Protein AF-0000000080426232 (afdb_homodimer)

Foldseek 3Di:
DPVPVPDPWDKDKDWDAAPNQIWIWIWTDDPAEIEIAIASPPDLAKKKKKFFPDQCVPDPHLQPGDMDMDIPDHDCDDDVNVLVVVLLSRLVSVVCVVPSRDGHIYIYRYYDDDDDDPVSSVRVSVVVSVVDVVRDSD/DPVPVDDPWDKDKDWDAAPNQIWIWIWTDDPAEIEIAIASPPDLAKKKKKFFPDQCVPDPHLQPGDMDMDIPDHDCDDDVNVLVVVLLSRLVSVVCVVPSRDGHIYIYRYYDDDDDDPVSSVRVSVVVSVVDVVRDSD

Solvent-accessible surface area (backbone atoms only — not comparable to full-atom values): 15124 Å² total; per-residue (Å²): 128,79,76,76,74,62,78,70,69,39,71,43,76,50,78,46,73,57,97,82,40,61,34,41,38,40,35,33,29,36,76,59,29,37,38,36,36,41,20,52,72,44,26,46,65,28,28,33,40,32,37,67,72,54,58,30,72,73,33,93,46,33,80,64,49,54,65,49,76,43,71,68,36,62,73,79,67,58,72,68,33,52,48,49,49,50,51,48,53,51,51,48,27,51,51,23,55,77,34,48,81,55,76,58,31,34,37,36,25,39,25,70,77,87,68,87,50,66,69,56,45,50,51,53,49,50,54,52,52,52,50,50,68,73,51,64,56,121,127,78,75,74,76,62,81,68,69,39,72,43,74,47,75,46,74,57,97,86,38,62,33,42,36,41,34,34,29,37,76,59,28,37,38,35,36,40,19,51,72,44,25,46,65,27,30,34,40,31,35,65,72,54,57,31,72,74,32,94,46,33,80,64,49,54,66,49,75,44,70,69,36,61,73,80,66,59,71,68,32,52,49,49,49,51,50,50,51,51,51,49,25,51,51,24,55,77,34,47,80,56,75,58,29,35,39,36,23,39,25,70,77,87,67,86,50,65,68,57,44,51,51,52,49,52,54,50,53,51,53,51,69,73,50,64,57,123

InterPro domains:
  IPR018788 Proteasome assembly chaperone 3 [PF10178] (36-134)
  IPR018788 Proteasome assembly chaperone 3 [PTHR31051] (2-138)
  IPR053720 Proteasome Assembly Chaperone [G3DSA:3.30.230.90] (4-138)

pLDDT: mean 89.83, std 14.16, range [24.2, 98.81]

Structure (mmCIF, N/CA/C/O backbone):
data_AF-0000000080426232-model_v1
#
loop_
_entity.id
_entity.type
_entity.pdbx_description
1 polymer 'Uncharacterized protein'
#
loop_
_atom_site.group_PDB
_atom_site.id
_atom_site.type_symbol
_atom_site.label_atom_id
_atom_site.label_alt_id
_atom_site.label_comp_id
_atom_site.label_asym_id
_atom_site.label_entity_id
_atom_site.label_seq_id
_atom_site.pdbx_PDB_ins_code
_atom_site.Cartn_x
_atom_site.Cartn_y
_atom_site.Cartn_z
_atom_site.occupancy
_atom_site.B_iso_or_equiv
_atom_site.auth_seq_id
_atom_site.auth_comp_id
_atom_site.auth_asym_id
_atom_site.auth_atom_id
_atom_site.pdbx_PDB_model_num
ATOM 1 N N . MET A 1 1 ? -22.109 -9.398 -24.375 1 24.73 1 MET A N 1
ATOM 2 C CA . MET A 1 1 ? -21.75 -9.672 -22.984 1 24.73 1 MET A CA 1
ATOM 3 C C . MET A 1 1 ? -21.062 -8.469 -22.344 1 24.73 1 MET A C 1
ATOM 5 O O . MET A 1 1 ? -20.016 -8.023 -22.812 1 24.73 1 MET A O 1
ATOM 9 N N . SER A 1 2 ? -21.797 -7.398 -22.016 1 30.69 2 SER A N 1
ATOM 10 C CA . SER A 1 2 ? -21.469 -6.129 -21.391 1 30.69 2 SER A CA 1
ATOM 11 C C . SER A 1 2 ? -20.391 -6.309 -20.328 1 30.69 2 SER A C 1
ATOM 13 O O . SER A 1 2 ? -20.547 -7.109 -19.406 1 30.69 2 SER A O 1
ATOM 15 N N . SER A 1 3 ? -19.188 -6.539 -20.766 1 34.75 3 SER A N 1
ATOM 16 C CA . SER A 1 3 ? -18 -6.73 -19.938 1 34.75 3 SER A CA 1
ATOM 17 C C . SER A 1 3 ? -18.078 -5.883 -18.672 1 34.75 3 SER A C 1
ATOM 19 O O . SER A 1 3 ? -18.062 -4.652 -18.734 1 34.75 3 SER A O 1
ATOM 21 N N . ASN A 1 4 ? -19.312 -5.953 -17.969 1 36.94 4 ASN A N 1
ATOM 22 C CA . ASN A 1 4 ? -19.656 -5.469 -16.625 1 36.94 4 ASN A CA 1
ATOM 23 C C . ASN A 1 4 ? -18.406 -5.176 -15.805 1 36.94 4 ASN A C 1
ATOM 25 O O . ASN A 1 4 ? -17.797 -6.094 -15.25 1 36.94 4 ASN A O 1
ATOM 29 N N . GLU A 1 5 ? -17.547 -4.469 -16.312 1 43.28 5 GLU A N 1
ATOM 30 C CA . GLU A 1 5 ? -16.266 -3.85 -15.984 1 43.28 5 GLU A CA 1
ATOM 31 C C . GLU A 1 5 ? -16.234 -3.387 -14.531 1 43.28 5 GLU A C 1
ATOM 33 O O . GLU A 1 5 ? -16.797 -2.338 -14.195 1 43.28 5 GLU A O 1
ATOM 38 N N . GLU A 1 6 ? -16.672 -4.215 -13.555 1 50.5 6 GLU A N 1
ATOM 39 C CA . GLU A 1 6 ? -16.75 -4.156 -12.102 1 50.5 6 GLU A CA 1
ATOM 40 C C . GLU A 1 6 ? -15.883 -3.035 -11.547 1 50.5 6 GLU A C 1
ATOM 42 O O . GLU A 1 6 ? -15.188 -2.344 -12.297 1 50.5 6 GLU A O 1
ATOM 47 N N . PHE A 1 7 ? -15.484 -3.213 -10.148 1 53.53 7 PHE A N 1
ATOM 48 C CA . PHE A 1 7 ? -14.977 -2.361 -9.078 1 53.53 7 PHE A CA 1
ATOM 49 C C . PHE A 1 7 ? -13.68 -1.685 -9.508 1 53.53 7 PHE A C 1
ATOM 51 O O . PHE A 1 7 ? -12.586 -2.152 -9.164 1 53.53 7 PHE A O 1
ATOM 58 N N . PRO A 1 8 ? -13.758 -0.879 -10.648 1 63.97 8 PRO A N 1
ATOM 59 C CA . PRO A 1 8 ? -12.414 -0.358 -10.891 1 63.97 8 PRO A CA 1
ATOM 60 C C . PRO A 1 8 ? -11.828 0.365 -9.672 1 63.97 8 PRO A C 1
ATOM 62 O O . PRO A 1 8 ? -12.539 1.116 -9 1 63.97 8 PRO A O 1
ATOM 65 N N . LEU A 1 9 ? -10.789 -0.223 -9.195 1 80.44 9 LEU A N 1
ATOM 66 C CA . LEU A 1 9 ? -10.055 0.488 -8.148 1 80.44 9 LEU A CA 1
ATOM 67 C C . LEU A 1 9 ? -9.867 1.955 -8.516 1 80.44 9 LEU A C 1
ATOM 69 O O . LEU A 1 9 ? -9.57 2.277 -9.672 1 80.44 9 LEU A O 1
ATOM 73 N N . GLN A 1 10 ? -10.438 2.824 -7.703 1 87.19 10 GLN A N 1
ATOM 74 C CA . GLN A 1 10 ? -10.195 4.25 -7.891 1 87.19 10 GLN A CA 1
ATOM 75 C C . GLN A 1 10 ? -8.797 4.641 -7.43 1 87.19 10 GLN A C 1
ATOM 77 O O . GLN A 1 10 ? -8.461 4.48 -6.254 1 87.19 10 GLN A O 1
ATOM 82 N N . ASN A 1 11 ? -7.992 5.039 -8.367 1 90.38 11 ASN A N 1
ATOM 83 C CA . ASN A 1 11 ? -6.633 5.484 -8.086 1 90.38 11 ASN A CA 1
ATOM 84 C C . ASN A 1 11 ? -6.406 6.922 -8.555 1 90.38 11 ASN A C 1
ATOM 86 O O . ASN A 1 11 ? -6.754 7.273 -9.68 1 90.38 11 ASN A O 1
ATOM 90 N N . LYS A 1 12 ? -6.027 7.719 -7.637 1 91.81 12 LYS A N 1
ATOM 91 C CA . LYS A 1 12 ? -5.66 9.094 -7.98 1 91.81 12 LYS A CA 1
ATOM 92 C C . LYS A 1 12 ? -4.246 9.414 -7.508 1 91.81 12 LYS A C 1
ATOM 94 O O . LYS A 1 12 ? -3.783 8.883 -6.496 1 91.81 12 LYS A O 1
ATOM 99 N N . GLN A 1 13 ? -3.578 10.227 -8.328 1 91.31 13 GLN A N 1
ATOM 100 C CA . GLN A 1 13 ? -2.227 10.664 -7.988 1 91.31 13 GLN A CA 1
ATOM 101 C C . GLN A 1 13 ? -2.08 12.172 -8.156 1 91.31 13 GLN A C 1
ATOM 103 O O . GLN A 1 13 ? -2.662 12.766 -9.07 1 91.31 13 GLN A O 1
ATOM 108 N N . ALA A 1 14 ? -1.373 12.742 -7.246 1 92.06 14 ALA A N 1
ATOM 109 C CA . ALA A 1 14 ? -1.086 14.172 -7.324 1 92.06 14 ALA A CA 1
ATOM 110 C C . ALA A 1 14 ? 0.356 14.461 -6.922 1 92.06 14 ALA A C 1
ATOM 112 O O . ALA A 1 14 ? 0.921 13.773 -6.07 1 92.06 14 ALA A O 1
ATOM 113 N N . ALA A 1 15 ? 0.932 15.398 -7.637 1 92 15 ALA A N 1
ATOM 114 C CA . ALA A 1 15 ? 2.254 15.914 -7.289 1 92 15 ALA A CA 1
ATOM 115 C C . ALA A 1 15 ? 2.201 17.422 -7.012 1 92 15 ALA A C 1
ATOM 117 O O . ALA A 1 15 ? 1.522 18.156 -7.719 1 92 15 ALA A O 1
ATOM 118 N N . ILE A 1 16 ? 2.844 17.766 -5.895 1 92.75 16 ILE A N 1
ATOM 119 C CA . ILE A 1 16 ? 2.873 19.188 -5.547 1 92.75 16 ILE A CA 1
ATOM 120 C C . ILE A 1 16 ? 4.242 19.547 -4.984 1 92.75 16 ILE A C 1
ATOM 122 O O . ILE A 1 16 ? 4.941 18.703 -4.434 1 92.75 16 ILE A O 1
ATOM 126 N N . THR A 1 17 ? 4.621 20.766 -5.25 1 94.12 17 THR A N 1
ATOM 127 C CA . THR A 1 17 ? 5.844 21.281 -4.645 1 94.12 17 THR A CA 1
ATOM 128 C C . THR A 1 17 ? 5.523 22.125 -3.42 1 94.12 17 THR A C 1
ATOM 130 O O . THR A 1 17 ? 4.816 23.141 -3.525 1 94.12 17 THR A O 1
ATOM 133 N N . ILE A 1 18 ? 6.02 21.672 -2.256 1 93.81 18 ILE A N 1
ATOM 134 C CA . ILE A 1 18 ? 5.785 22.391 -1.009 1 93.81 18 ILE A CA 1
ATOM 135 C C . ILE A 1 18 ? 7.109 22.922 -0.461 1 93.81 18 ILE A C 1
ATOM 137 O O . ILE A 1 18 ? 7.965 22.141 -0.031 1 93.81 18 ILE A O 1
ATOM 141 N N . ASN A 1 19 ? 7.207 24.281 -0.395 1 89.56 19 ASN A N 1
ATOM 142 C CA . ASN A 1 19 ? 8.438 24.906 0.077 1 89.56 19 ASN A CA 1
ATOM 143 C C . ASN A 1 19 ? 9.664 24.359 -0.654 1 89.56 19 ASN A C 1
ATOM 145 O O . ASN A 1 19 ? 10.656 24 -0.023 1 89.56 19 ASN A O 1
ATOM 149 N N . GLY A 1 20 ? 9.516 24.078 -1.903 1 91.81 20 GLY A N 1
ATOM 150 C CA . GLY A 1 20 ? 10.617 23.656 -2.76 1 91.81 20 GLY A CA 1
ATOM 151 C C . GLY A 1 20 ? 10.844 22.156 -2.754 1 91.81 20 GLY A C 1
ATOM 152 O O . GLY A 1 20 ? 11.773 21.672 -3.398 1 91.81 20 GLY A O 1
ATOM 153 N N . VAL A 1 21 ? 10.055 21.484 -2.02 1 94.38 21 VAL A N 1
ATOM 154 C CA . VAL A 1 21 ? 10.234 20.031 -1.908 1 94.38 21 VAL A CA 1
ATOM 155 C C . VAL A 1 21 ? 9.141 19.312 -2.695 1 94.38 21 VAL A C 1
ATOM 157 O O . VAL A 1 21 ? 7.953 19.531 -2.455 1 94.38 21 VAL A O 1
ATOM 160 N N . HIS A 1 22 ? 9.562 18.516 -3.65 1 94.94 22 HIS A N 1
ATOM 161 C CA . HIS A 1 22 ? 8.625 17.703 -4.426 1 94.94 22 HIS A CA 1
ATOM 162 C C . HIS A 1 22 ? 7.922 16.672 -3.549 1 94.94 22 HIS A C 1
ATOM 164 O O . HIS A 1 22 ? 8.57 15.914 -2.832 1 94.94 22 HIS A O 1
ATOM 170 N N . THR A 1 23 ? 6.586 16.656 -3.541 1 96.12 23 THR A N 1
ATOM 171 C CA . THR A 1 23 ? 5.77 15.766 -2.73 1 96.12 23 THR A CA 1
ATOM 172 C C . THR A 1 23 ? 4.777 14.992 -3.602 1 96.12 23 THR A C 1
ATOM 174 O O . THR A 1 23 ? 4 15.594 -4.344 1 96.12 23 THR A O 1
ATOM 177 N N . GLU A 1 24 ? 4.844 13.703 -3.535 1 95.81 24 GLU A N 1
ATOM 178 C CA . GLU A 1 24 ? 3.912 12.852 -4.277 1 95.81 24 GLU A CA 1
ATOM 179 C C . GLU A 1 24 ? 2.84 12.273 -3.357 1 95.81 24 GLU A C 1
ATOM 181 O O . GLU A 1 24 ? 3.137 11.859 -2.236 1 95.81 24 GLU A O 1
ATOM 186 N N . ILE A 1 25 ? 1.638 12.297 -3.875 1 96.5 25 ILE A N 1
ATOM 187 C CA . ILE A 1 25 ? 0.509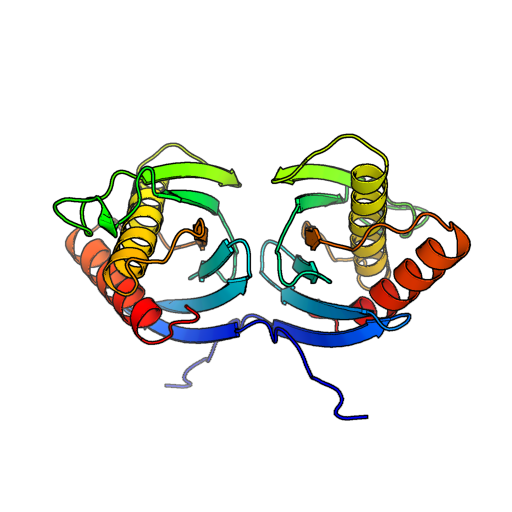 11.742 -3.139 1 96.5 25 ILE A CA 1
ATOM 188 C C . ILE A 1 25 ? -0.232 10.734 -4.016 1 96.5 25 ILE A C 1
ATOM 190 O O . ILE A 1 25 ? -0.599 11.039 -5.152 1 96.5 25 ILE A O 1
ATOM 194 N N . LEU A 1 26 ? -0.347 9.555 -3.549 1 95.38 26 LEU A N 1
ATOM 195 C CA . LEU A 1 26 ? -1.161 8.523 -4.195 1 95.38 26 LEU A CA 1
ATOM 196 C C . LEU A 1 26 ? -2.357 8.156 -3.326 1 95.38 26 LEU A C 1
ATOM 198 O O . LEU A 1 26 ? -2.217 7.961 -2.117 1 95.38 26 LEU A O 1
ATOM 202 N N . LEU A 1 27 ? -3.535 8.117 -3.893 1 96 27 LEU A N 1
ATOM 203 C CA . LEU A 1 27 ? -4.773 7.734 -3.217 1 96 27 LEU A CA 1
ATOM 204 C C . LEU A 1 27 ? -5.453 6.578 -3.938 1 96 27 LEU A C 1
ATOM 206 O O . LEU A 1 27 ? -5.652 6.629 -5.152 1 96 27 LEU A O 1
ATOM 210 N N . SER A 1 28 ? -5.727 5.574 -3.193 1 95.38 28 SER A N 1
ATOM 211 C CA . SER A 1 28 ? -6.426 4.426 -3.762 1 95.38 28 SER A CA 1
ATOM 212 C C . SER A 1 28 ? -7.578 3.982 -2.865 1 95.38 28 SER A C 1
ATOM 214 O O . SER A 1 28 ? -7.398 3.811 -1.657 1 95.38 28 SER A O 1
ATOM 216 N N . GLY A 1 29 ? -8.688 3.818 -3.445 1 95.5 29 GLY A N 1
ATOM 217 C CA . GLY A 1 29 ? -9.852 3.346 -2.713 1 95.5 29 GLY A CA 1
ATOM 218 C C . GLY A 1 29 ? -10.125 1.866 -2.914 1 95.5 29 GLY A C 1
ATOM 219 O O . GLY A 1 29 ? -10.328 1.413 -4.043 1 95.5 29 GLY A O 1
ATOM 220 N N . TYR A 1 30 ? -10.102 1.087 -1.812 1 96.12 30 TYR A N 1
ATOM 221 C CA . TYR A 1 30 ? -10.469 -0.324 -1.818 1 96.12 30 TYR A CA 1
ATOM 222 C C . TYR A 1 30 ? -11.734 -0.559 -1.009 1 96.12 30 TYR A C 1
ATOM 224 O O . TYR A 1 30 ? -12.195 0.328 -0.281 1 96.12 30 TYR A O 1
ATOM 232 N N . ALA A 1 31 ? -12.305 -1.675 -1.212 1 95.5 31 ALA A N 1
ATOM 233 C CA . ALA A 1 31 ? -13.531 -1.994 -0.491 1 95.5 31 ALA A CA 1
ATOM 234 C C . ALA A 1 31 ? -13.281 -2.078 1.012 1 95.5 31 ALA A C 1
ATOM 236 O O . ALA A 1 31 ? -14.18 -1.81 1.813 1 95.5 31 ALA A O 1
ATOM 237 N N . ASP A 1 32 ? -12.078 -2.406 1.422 1 96.12 32 ASP A N 1
ATOM 238 C CA . ASP A 1 32 ? -11.828 -2.639 2.842 1 96.12 32 ASP A CA 1
ATOM 239 C C . ASP A 1 32 ? -10.938 -1.544 3.43 1 96.12 32 ASP A C 1
ATOM 241 O O . ASP A 1 32 ? -10.812 -1.427 4.648 1 96.12 32 ASP A O 1
ATOM 245 N N . LYS A 1 33 ? -10.281 -0.724 2.562 1 97.19 33 LYS A N 1
ATOM 246 C CA . LYS A 1 33 ? -9.344 0.285 3.049 1 97.19 33 LYS A CA 1
ATOM 247 C C . LYS A 1 33 ? -9.273 1.475 2.094 1 97.19 33 LYS A C 1
ATOM 249 O O . LYS A 1 33 ? -9.5 1.325 0.891 1 97.19 33 LYS A O 1
ATOM 254 N N . ILE A 1 34 ? -8.984 2.559 2.652 1 97.44 34 ILE A N 1
ATOM 255 C CA . ILE A 1 34 ? -8.453 3.666 1.867 1 97.44 34 ILE A CA 1
ATOM 256 C C . ILE A 1 34 ? -6.934 3.701 1.995 1 97.44 34 ILE A C 1
ATOM 258 O O . ILE A 1 34 ? -6.398 3.777 3.104 1 97.44 34 ILE A O 1
ATOM 262 N N . PHE A 1 35 ? -6.277 3.623 0.877 1 98.06 35 PHE A N 1
ATOM 263 C CA . PHE A 1 35 ? -4.82 3.584 0.887 1 98.06 35 PHE A CA 1
ATOM 264 C C . PHE A 1 35 ? -4.238 4.898 0.37 1 98.06 35 PHE A C 1
ATOM 266 O O . PHE A 1 35 ? -4.574 5.34 -0.73 1 98.06 35 PHE A O 1
ATOM 273 N N . VAL A 1 36 ? -3.404 5.535 1.168 1 98.19 36 VAL A N 1
ATOM 274 C CA . VAL A 1 36 ? -2.777 6.805 0.815 1 98.19 36 VAL A CA 1
ATOM 275 C C . VAL A 1 36 ? -1.265 6.703 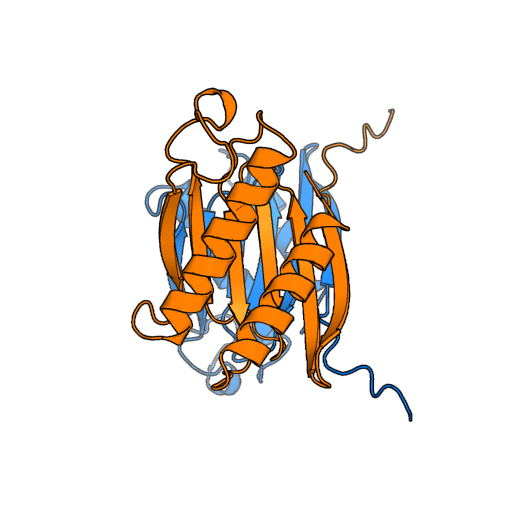0.999 1 98.19 36 VAL A C 1
ATOM 277 O O . VAL A 1 36 ? -0.79 6.16 2 1 98.19 36 VAL A O 1
ATOM 280 N N . VAL A 1 37 ? -0.533 7.129 0.074 1 98 37 VAL A N 1
ATOM 281 C CA . VAL A 1 37 ? 0.91 7.281 0.229 1 98 37 VAL A CA 1
ATOM 282 C C . VAL A 1 37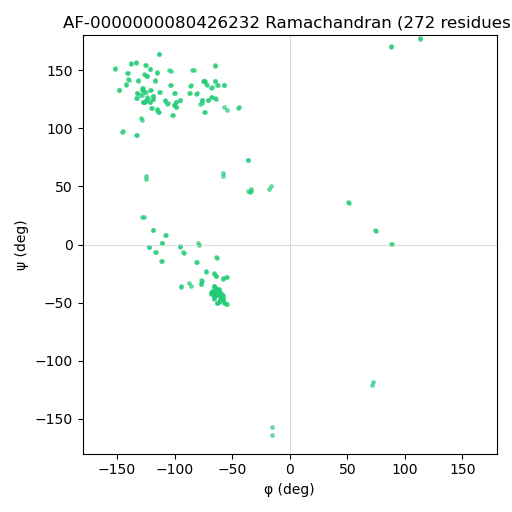 ? 1.296 8.75 0.042 1 98 37 VAL A C 1
ATOM 284 O O . VAL A 1 37 ? 0.889 9.383 -0.933 1 98 37 VAL A O 1
ATOM 287 N N . ILE A 1 38 ? 2.012 9.273 0.992 1 98.06 38 ILE A N 1
ATOM 288 C CA . ILE A 1 38 ? 2.576 10.617 0.928 1 98.06 38 ILE A CA 1
ATOM 289 C C . ILE A 1 38 ? 4.098 10.539 1.03 1 98.06 38 ILE A C 1
ATOM 291 O O . ILE A 1 38 ? 4.637 10.117 2.055 1 98.06 38 ILE A O 1
ATOM 295 N N . THR A 1 39 ? 4.793 10.977 -0.022 1 97.38 39 THR A N 1
ATOM 296 C CA . THR A 1 39 ? 6.234 10.781 0.069 1 97.38 39 THR A CA 1
ATOM 297 C C . THR A 1 39 ? 6.98 11.969 -0.539 1 97.38 39 THR A C 1
ATOM 299 O O . THR A 1 39 ? 6.562 12.516 -1.561 1 97.38 39 THR A O 1
ATOM 302 N N . GLN A 1 40 ? 7.988 12.367 0.14 1 95.88 40 GLN A N 1
ATOM 303 C CA . GLN A 1 40 ? 8.914 13.383 -0.334 1 95.88 40 GLN A CA 1
ATOM 304 C C . GLN A 1 40 ? 10.281 12.781 -0.65 1 95.88 40 GLN A C 1
ATOM 306 O O . GLN A 1 40 ? 11.188 13.484 -1.112 1 95.88 40 GLN A O 1
ATOM 311 N N . TYR A 1 41 ? 10.414 11.438 -0.473 1 94.44 41 TYR A N 1
ATOM 312 C CA . TYR A 1 41 ? 11.648 10.711 -0.728 1 94.44 41 TYR A CA 1
ATOM 313 C C . TYR A 1 41 ? 11.461 9.703 -1.854 1 94.44 41 TYR A C 1
ATOM 315 O O . TYR A 1 41 ? 12.422 9.039 -2.268 1 94.44 41 TYR A O 1
ATOM 323 N N . GLY A 1 42 ? 10.211 9.578 -2.285 1 94.44 42 GLY A N 1
ATOM 324 C CA . GLY A 1 42 ? 9.898 8.492 -3.195 1 94.44 42 GLY A CA 1
ATOM 325 C C . GLY A 1 42 ? 9.836 7.137 -2.51 1 94.44 42 GLY A C 1
ATOM 326 O O . GLY A 1 42 ? 9.906 6.098 -3.168 1 94.44 42 GLY A O 1
ATOM 327 N N . LYS A 1 43 ? 9.828 7.141 -1.189 1 96.81 43 LYS A N 1
ATOM 328 C CA . LYS A 1 43 ? 9.727 5.953 -0.349 1 96.81 43 LYS A CA 1
ATOM 329 C C . LYS A 1 43 ? 8.32 5.805 0.233 1 96.81 43 LYS A C 1
ATOM 331 O O . LYS A 1 43 ? 7.625 6.801 0.441 1 96.81 43 LYS A O 1
ATOM 336 N N . ILE A 1 44 ? 7.938 4.539 0.442 1 97.5 44 ILE A N 1
ATOM 337 C CA . ILE A 1 44 ? 6.738 4.371 1.254 1 97.5 44 ILE A CA 1
ATOM 338 C C . ILE A 1 44 ? 7.023 4.801 2.691 1 97.5 44 ILE A C 1
ATOM 340 O O . ILE A 1 44 ? 6.215 5.504 3.307 1 97.5 44 ILE A O 1
ATOM 344 N N . GLY A 1 45 ? 8.242 4.402 3.221 1 97.56 45 GLY A N 1
ATOM 345 C CA . GLY A 1 45 ? 8.641 4.773 4.566 1 97.56 45 GLY A CA 1
ATOM 346 C C . GLY A 1 45 ? 7.863 4.043 5.645 1 97.56 45 GLY A C 1
ATOM 347 O O . GLY A 1 45 ? 7.891 2.811 5.707 1 97.56 45 GLY A O 1
ATOM 348 N N . SER A 1 46 ? 7.176 4.754 6.508 1 98.38 46 SER A N 1
ATOM 349 C CA . SER A 1 46 ? 6.34 4.152 7.539 1 98.38 46 SER A CA 1
ATOM 350 C C . SER A 1 46 ? 4.969 3.773 6.988 1 98.38 46 SER A C 1
ATOM 352 O O . SER A 1 46 ? 4.496 4.367 6.016 1 98.38 46 SER A O 1
ATOM 354 N N . LEU A 1 47 ? 4.43 2.797 7.539 1 98.75 47 LEU A N 1
ATOM 355 C CA . LEU A 1 47 ? 3.08 2.346 7.207 1 98.75 47 LEU A CA 1
ATOM 356 C C . LEU A 1 47 ? 2.209 2.279 8.453 1 98.75 47 LEU A C 1
ATOM 358 O O . LEU A 1 47 ? 2.551 1.591 9.422 1 98.75 47 LEU A O 1
ATOM 362 N N . ILE A 1 48 ? 1.103 2.986 8.422 1 98.81 48 ILE A N 1
ATOM 363 C CA . ILE A 1 48 ? 0.258 3.129 9.602 1 98.81 48 ILE A CA 1
ATOM 364 C C . ILE A 1 48 ? -1.187 2.781 9.25 1 98.81 48 ILE A C 1
ATOM 366 O O . ILE A 1 48 ? -1.721 3.268 8.25 1 98.81 48 ILE A O 1
ATOM 370 N N . GLN A 1 49 ? -1.772 1.932 10 1 98.69 49 GLN A N 1
ATOM 371 C CA . GLN A 1 49 ? -3.207 1.703 9.883 1 98.69 49 GLN A CA 1
ATOM 372 C C . GLN A 1 49 ? -3.979 2.453 10.969 1 98.69 49 GLN A C 1
ATOM 374 O O . GLN A 1 49 ? -3.635 2.373 12.148 1 98.69 49 GLN A O 1
ATOM 379 N N . THR A 1 50 ? -4.988 3.178 10.57 1 98.25 50 THR A N 1
ATOM 380 C CA . THR A 1 50 ? -5.812 3.934 11.5 1 98.25 50 THR A CA 1
ATOM 381 C C . THR A 1 50 ? -7.293 3.611 11.305 1 98.25 50 THR A C 1
ATOM 383 O O . THR A 1 50 ? -7.762 3.516 10.164 1 98.25 50 THR A O 1
ATOM 386 N N . THR A 1 51 ? -8 3.393 12.336 1 96.81 51 THR A N 1
ATOM 387 C CA . THR A 1 51 ? -9.43 3.104 12.312 1 96.81 51 THR A CA 1
ATOM 388 C C . THR A 1 51 ? -10.203 4.137 13.125 1 96.81 51 THR A C 1
ATOM 390 O O . THR A 1 51 ? -9.656 4.746 14.039 1 96.81 51 THR A O 1
ATOM 393 N N . LEU A 1 52 ? -11.414 4.305 12.664 1 92 52 LEU A N 1
ATOM 394 C CA . LEU A 1 52 ? -12.328 5.082 13.5 1 92 52 LEU A CA 1
ATOM 395 C C . LEU A 1 52 ? -12.922 4.215 14.609 1 92 52 LEU A C 1
ATOM 397 O O . LEU A 1 52 ? -13.383 3.104 14.352 1 92 52 LEU A O 1
ATOM 401 N N . ASP A 1 53 ? -12.859 4.688 15.836 1 88.62 53 ASP A N 1
ATOM 402 C CA . ASP A 1 53 ? -13.312 3.891 16.969 1 88.62 53 ASP A CA 1
ATOM 403 C C . ASP A 1 53 ? -14.836 3.863 17.047 1 88.62 53 ASP A C 1
ATOM 405 O O . ASP A 1 53 ? -15.422 2.918 17.578 1 88.62 53 ASP A O 1
ATOM 409 N N . ILE A 1 54 ? -15.438 4.895 16.625 1 80.69 54 ILE A N 1
ATOM 410 C CA . ILE A 1 54 ? -16.891 4.957 16.547 1 80.69 54 ILE A CA 1
ATOM 411 C C . ILE A 1 54 ? -17.312 5.523 15.195 1 80.69 54 ILE A C 1
ATOM 413 O O . ILE A 1 54 ? -16.5 6.152 14.5 1 80.69 54 ILE A O 1
ATOM 417 N N . SER A 1 55 ? -18.5 5.203 14.812 1 77.75 55 SER A N 1
ATOM 418 C CA . SER A 1 55 ? -19 5.77 13.57 1 77.75 55 SER A CA 1
ATOM 419 C C . SER A 1 55 ? -19.094 7.293 13.648 1 77.75 55 SER A C 1
ATOM 421 O O . SER A 1 55 ? -19.547 7.84 14.656 1 77.75 55 SER A O 1
ATOM 423 N N . PRO A 1 56 ? -18.672 7.918 12.562 1 70.75 56 PRO A N 1
ATOM 424 C CA . PRO A 1 56 ? -18.734 9.383 12.578 1 70.75 56 PRO A CA 1
ATOM 425 C C . PRO A 1 56 ? -20.141 9.914 12.828 1 70.75 56 PRO A C 1
ATOM 427 O O . PRO A 1 56 ? -20.312 10.992 13.398 1 70.75 56 PRO A O 1
ATOM 430 N N . GLN A 1 57 ? -21.047 9.133 12.398 1 73.94 57 GLN A N 1
ATOM 431 C CA . GLN A 1 57 ? -22.422 9.57 12.57 1 73.94 57 GLN A CA 1
ATOM 432 C C . GLN A 1 57 ? -22.797 9.641 14.047 1 73.94 57 GLN A C 1
ATOM 434 O O . GLN A 1 57 ? -23.703 10.391 14.43 1 73.94 57 GLN A O 1
ATOM 439 N N . LEU A 1 58 ? -22.078 8.875 14.789 1 72.19 58 LEU A N 1
ATOM 440 C CA . LEU A 1 58 ? -22.406 8.789 16.203 1 72.19 58 LEU A CA 1
ATOM 441 C C . LEU A 1 58 ? -21.594 9.797 17.016 1 72.19 58 LEU A C 1
ATOM 443 O O . LEU A 1 58 ? -21.875 10.023 18.203 1 72.19 58 LEU A O 1
ATOM 447 N N . ALA A 1 59 ? -20.688 10.406 16.266 1 68.12 59 ALA A N 1
ATOM 448 C CA . ALA A 1 59 ? -19.797 11.32 16.984 1 68.12 59 ALA A CA 1
ATOM 449 C C . ALA A 1 59 ? -20.422 12.711 17.094 1 68.12 59 ALA A C 1
ATOM 451 O O . ALA A 1 59 ? -21.125 13.156 16.188 1 68.12 59 ALA A O 1
ATOM 452 N N . MET A 1 60 ? -20.297 13.242 18.234 1 69.75 60 MET A N 1
ATOM 453 C CA . MET A 1 60 ? -20.812 14.594 18.469 1 69.75 60 MET A CA 1
ATOM 454 C C . MET A 1 60 ? -20.156 15.586 17.5 1 69.75 60 MET A C 1
ATOM 456 O O . MET A 1 60 ? -20.828 16.469 16.969 1 69.75 60 MET A O 1
ATOM 460 N N . ASN A 1 61 ? -18.844 15.398 17.359 1 71.94 61 ASN A N 1
ATOM 461 C CA . ASN A 1 61 ? -18.031 16.156 16.406 1 71.94 61 ASN A CA 1
ATOM 462 C C . ASN A 1 61 ? -17.203 15.227 15.516 1 71.94 61 ASN A C 1
ATOM 464 O O . ASN A 1 61 ? -16.266 14.594 15.992 1 71.94 61 ASN A O 1
ATOM 468 N N . PRO A 1 62 ? -17.625 15.156 14.312 1 63 62 PRO A N 1
ATOM 469 C CA . PRO A 1 62 ? -16.953 14.211 13.43 1 63 62 PRO A CA 1
ATOM 470 C C . PRO A 1 62 ? -15.438 14.43 13.367 1 63 62 PRO A C 1
ATOM 472 O O . PRO A 1 62 ? -14.68 13.477 13.164 1 63 62 PRO A O 1
ATOM 475 N N . SER A 1 63 ? -15 15.625 13.57 1 68.81 63 SER A N 1
ATOM 476 C CA . SER A 1 63 ? -13.578 15.914 13.484 1 68.81 63 SER A CA 1
ATOM 477 C C . SER A 1 63 ? -12.844 15.484 14.75 1 68.81 63 SER A C 1
ATOM 479 O O . SER A 1 63 ? -11.609 15.531 14.805 1 68.81 63 SER A O 1
ATOM 481 N N . SER A 1 64 ? -13.633 14.961 15.617 1 76.19 64 SER A N 1
ATOM 482 C CA . SER A 1 64 ? -13.008 14.578 16.875 1 76.19 64 SER A CA 1
ATOM 483 C C . SER A 1 64 ? -13.297 13.125 17.219 1 76.19 64 SER A C 1
ATOM 485 O O . SER A 1 64 ? -13.242 12.742 18.391 1 76.19 64 SER A O 1
ATOM 487 N N . VAL A 1 65 ? -13.586 12.414 16.219 1 82.06 65 VAL A N 1
ATOM 488 C CA . VAL A 1 65 ? -13.898 11.008 16.453 1 82.06 65 VAL A CA 1
ATOM 489 C C . VAL A 1 65 ? -12.641 10.273 16.906 1 82.06 65 VAL A C 1
ATOM 491 O O . VAL A 1 65 ? -11.57 10.43 16.328 1 82.06 65 VAL A O 1
ATOM 494 N N . PRO A 1 66 ? -12.766 9.602 18.016 1 90.38 66 PRO A N 1
ATOM 495 C CA . PRO A 1 66 ? -11.594 8.859 18.484 1 90.38 66 PRO A CA 1
ATOM 496 C C . PRO A 1 66 ? -11.086 7.859 17.453 1 90.38 66 PRO A C 1
ATOM 498 O O . PRO A 1 66 ? -11.883 7.234 16.734 1 90.38 66 PRO A O 1
ATOM 501 N N . THR A 1 67 ? -9.781 7.832 17.328 1 94.56 67 THR A N 1
ATOM 502 C CA . THR A 1 67 ? -9.141 6.945 16.359 1 94.56 67 THR A CA 1
ATOM 503 C C . THR A 1 67 ? -8.109 6.059 17.047 1 94.56 67 THR A C 1
ATOM 505 O O . THR A 1 67 ? -7.645 6.371 18.141 1 94.56 67 THR A O 1
ATOM 508 N N . THR A 1 68 ? -7.844 4.887 16.453 1 96.75 68 T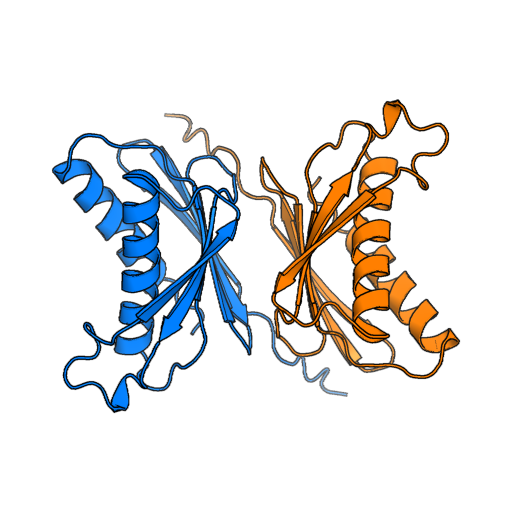HR A N 1
ATOM 509 C CA . THR A 1 68 ? -6.758 4 16.844 1 96.75 68 THR A CA 1
ATOM 510 C C . THR A 1 68 ? -5.773 3.797 15.703 1 96.75 68 THR A C 1
ATOM 512 O O . THR A 1 68 ? -6.176 3.459 14.586 1 96.75 68 THR A O 1
ATOM 515 N N . SER A 1 69 ? -4.52 4.078 16.031 1 97.38 69 SER A N 1
ATOM 516 C CA . SER A 1 69 ? -3.488 3.949 15 1 97.38 69 SER A CA 1
ATOM 517 C C . SER A 1 69 ? -2.471 2.875 15.375 1 97.38 69 SER A C 1
ATOM 519 O O . SER A 1 69 ? -2.104 2.738 16.547 1 97.38 69 SER A O 1
ATOM 521 N N . GLN A 1 70 ? -2.031 2.131 14.383 1 97.56 70 GLN A N 1
ATOM 522 C CA . GLN A 1 70 ? -1.018 1.094 14.547 1 97.56 70 GLN A CA 1
ATOM 523 C C . GLN A 1 70 ? 0.046 1.184 13.461 1 97.56 70 GLN A C 1
ATOM 525 O O . GLN A 1 70 ? -0.275 1.175 12.266 1 97.56 70 GLN A O 1
ATOM 530 N N . PHE A 1 71 ? 1.308 1.257 13.922 1 98.44 71 PHE A N 1
ATOM 531 C CA . PHE A 1 71 ? 2.396 1.181 12.953 1 98.44 71 PHE A CA 1
ATOM 532 C C . PHE A 1 71 ? 2.602 -0.253 12.477 1 98.44 71 PHE A C 1
ATOM 534 O O . PHE A 1 71 ? 2.801 -1.159 13.289 1 98.44 71 PHE A O 1
ATOM 541 N N . LEU A 1 72 ? 2.545 -0.4 11.195 1 98.19 72 LEU A N 1
ATOM 542 C CA . LEU A 1 72 ? 2.83 -1.701 10.602 1 98.19 72 LEU A CA 1
ATOM 543 C C . LEU A 1 72 ? 4.289 -1.793 10.172 1 98.19 72 LEU A C 1
ATOM 545 O O . LEU A 1 72 ? 4.867 -2.883 10.156 1 98.19 72 LEU A O 1
ATOM 549 N N . MET A 1 73 ? 4.758 -0.697 9.719 1 97.88 73 MET A N 1
ATOM 550 C CA . MET A 1 73 ? 6.164 -0.561 9.352 1 97.88 73 MET A CA 1
ATOM 551 C C . MET A 1 73 ? 6.723 0.779 9.82 1 97.88 73 MET A C 1
ATOM 553 O O . MET A 1 73 ? 5.984 1.76 9.93 1 97.88 73 MET A O 1
ATOM 557 N N . GLY A 1 74 ? 8.023 0.786 9.992 1 95.88 74 GLY A N 1
ATOM 558 C CA . GLY A 1 74 ? 8.68 2.018 10.398 1 95.88 74 GLY A CA 1
ATOM 559 C C . GLY A 1 74 ? 8.734 2.199 11.906 1 95.88 74 GLY A C 1
ATOM 560 O O . GLY A 1 74 ? 8.156 1.407 12.648 1 95.88 74 GLY A O 1
ATOM 561 N N . GLU A 1 75 ? 9.484 3.174 12.336 1 91.81 75 GLU A N 1
ATOM 562 C CA . GLU A 1 75 ? 9.633 3.48 13.758 1 91.81 75 GLU A CA 1
ATOM 563 C C . GLU A 1 75 ? 8.352 4.102 14.32 1 91.81 75 GLU A C 1
ATOM 565 O O . GLU A 1 75 ? 7.758 4.98 13.695 1 91.81 75 GLU A O 1
ATOM 570 N N . SER A 1 76 ? 7.98 3.637 15.531 1 93.81 76 SER A N 1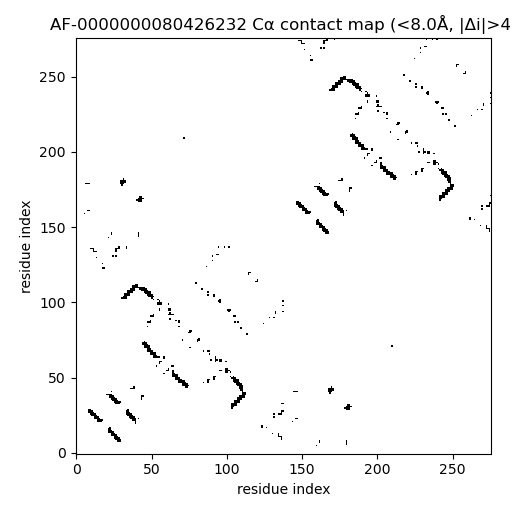
ATOM 571 C CA . SER A 1 76 ? 6.719 4.09 16.109 1 93.81 76 SER A CA 1
ATOM 572 C C . SER A 1 76 ? 6.953 5.051 17.266 1 93.81 76 SER A C 1
ATOM 574 O O . SER A 1 76 ? 6.012 5.438 17.953 1 93.81 76 SER A O 1
ATOM 576 N N . THR A 1 77 ? 8.188 5.445 17.453 1 94.62 77 THR A N 1
ATOM 577 C CA . THR A 1 77 ? 8.508 6.352 18.562 1 94.62 77 THR A CA 1
ATOM 578 C C . THR A 1 77 ? 9.258 7.578 18.047 1 94.62 77 THR A C 1
ATOM 580 O O . THR A 1 77 ? 9.969 7.504 17.047 1 94.62 77 THR A O 1
ATOM 583 N N . GLY A 1 78 ? 9.031 8.703 18.672 1 94.56 78 GLY A N 1
ATOM 584 C CA . GLY A 1 78 ? 9.758 9.922 18.344 1 94.56 78 GLY A CA 1
ATOM 585 C C . GLY A 1 78 ? 8.875 10.992 17.734 1 94.56 78 GLY A C 1
ATOM 586 O O . GLY A 1 78 ? 7.688 10.766 17.484 1 94.56 78 GLY A O 1
ATOM 587 N N . GLU A 1 79 ? 9.5 12.125 17.469 1 93.75 79 GLU A N 1
ATOM 588 C CA . GLU A 1 79 ? 8.75 13.289 17.016 1 93.75 79 GLU A CA 1
ATOM 589 C C . GLU A 1 79 ? 8.172 13.07 15.625 1 93.75 79 GLU A C 1
ATOM 591 O O . GLU A 1 79 ? 7.039 13.461 15.344 1 93.75 79 GLU A O 1
ATOM 596 N N . GLN A 1 80 ? 8.914 12.461 14.789 1 94.88 80 GLN A N 1
ATOM 597 C CA . GLN A 1 80 ? 8.453 12.219 13.422 1 94.88 80 GLN A CA 1
ATOM 598 C C . GLN A 1 80 ? 7.281 11.25 13.398 1 94.88 80 GLN A C 1
ATOM 600 O O . GLN A 1 80 ? 6.328 11.438 12.641 1 94.88 80 GLN A O 1
ATOM 605 N N . SER A 1 81 ? 7.395 10.211 14.234 1 96.88 81 SER A N 1
ATOM 606 C CA . SER A 1 81 ? 6.312 9.234 14.328 1 96.88 81 SER A CA 1
ATOM 607 C C . SER A 1 81 ? 5.039 9.875 14.867 1 96.88 81 SER A C 1
ATOM 609 O O . SER A 1 81 ? 3.939 9.57 14.398 1 96.88 81 SER A O 1
ATOM 611 N N . ASP A 1 82 ? 5.215 10.781 15.82 1 96.31 82 ASP A N 1
ATOM 612 C CA . ASP A 1 82 ? 4.062 11.508 16.344 1 96.31 82 ASP A CA 1
ATOM 613 C C . ASP A 1 82 ? 3.395 12.336 15.25 1 96.31 82 ASP A C 1
ATOM 615 O O . ASP A 1 82 ? 2.164 12.398 15.172 1 96.31 82 ASP A O 1
ATOM 619 N N . LEU A 1 83 ? 4.211 12.93 14.477 1 96.94 83 LEU A N 1
ATOM 620 C CA . LEU A 1 83 ? 3.693 13.711 13.352 1 96.94 83 LEU A CA 1
ATOM 621 C C . LEU A 1 83 ? 2.934 12.82 12.375 1 96.94 83 LEU A C 1
ATOM 623 O O . LEU A 1 83 ? 1.868 13.203 11.883 1 96.94 83 LEU A O 1
ATOM 627 N N . TYR A 1 84 ? 3.426 11.656 12.086 1 98.31 84 TYR A N 1
ATOM 628 C CA . TYR A 1 84 ? 2.791 10.742 11.148 1 98.31 84 TYR A CA 1
ATOM 629 C C . TYR A 1 84 ? 1.443 10.266 11.68 1 98.31 84 TYR A C 1
ATOM 631 O O . TYR A 1 84 ? 0.489 10.109 10.914 1 98.31 84 TYR A O 1
ATOM 639 N N . ILE A 1 85 ? 1.366 10.062 12.992 1 98 85 ILE A N 1
ATOM 640 C CA . ILE A 1 85 ? 0.088 9.719 13.602 1 98 85 ILE A CA 1
ATOM 641 C C . ILE A 1 85 ? -0.904 10.867 13.414 1 98 85 ILE A C 1
ATOM 643 O O . ILE A 1 85 ? -2.072 10.633 13.094 1 98 85 ILE A O 1
ATOM 647 N N . LEU A 1 86 ? -0.396 12.055 13.617 1 97.06 86 LEU A N 1
ATOM 648 C CA . LEU A 1 86 ? -1.248 13.219 13.414 1 97.06 86 LEU A CA 1
ATOM 649 C C . LEU A 1 86 ? -1.796 13.25 11.992 1 97.06 86 LEU A C 1
ATOM 651 O O . LEU A 1 86 ? -2.984 13.508 11.789 1 97.06 86 LEU A O 1
ATOM 655 N N . TYR A 1 87 ? -0.92 13.039 10.984 1 98.19 87 TYR A N 1
ATOM 656 C CA . TYR A 1 87 ? -1.372 12.961 9.602 1 98.19 87 TYR A CA 1
ATOM 657 C C . TYR A 1 87 ? -2.459 11.906 9.438 1 98.19 87 TYR A C 1
ATOM 659 O O . TYR A 1 87 ? -3.525 12.18 8.883 1 98.19 87 TYR A O 1
ATOM 667 N N . SER A 1 88 ? -2.207 10.703 9.914 1 98.44 88 SER A N 1
ATOM 668 C CA . SER A 1 88 ? -3.098 9.562 9.727 1 98.44 88 SER A CA 1
ATOM 669 C C . SER A 1 88 ? -4.465 9.82 10.352 1 98.44 88 SER A C 1
ATOM 671 O O . SER A 1 88 ? -5.496 9.625 9.703 1 98.44 88 SER A O 1
ATOM 673 N N . THR A 1 89 ? -4.43 10.312 11.578 1 97 89 THR A N 1
ATOM 674 C CA . THR A 1 89 ? -5.664 10.594 12.305 1 97 89 THR A CA 1
ATOM 675 C C . THR A 1 89 ? -6.441 11.727 11.625 1 97 89 THR A C 1
ATOM 677 O O . THR A 1 89 ? -7.648 11.609 11.422 1 97 89 THR A O 1
ATOM 680 N N . SER A 1 90 ? -5.758 12.781 11.234 1 96.31 90 SER A N 1
ATOM 681 C CA . SER A 1 90 ? -6.406 13.945 10.633 1 96.31 90 SER A CA 1
ATOM 682 C C . SER A 1 90 ? -7.027 13.594 9.289 1 96.31 90 SER A C 1
ATOM 684 O O . SER A 1 90 ? -8.148 14.016 8.984 1 96.31 90 SER A O 1
ATOM 686 N N . ILE A 1 91 ? -6.293 12.812 8.516 1 97.31 91 ILE A N 1
ATOM 687 C CA . ILE A 1 91 ? -6.793 12.414 7.199 1 97.31 91 ILE A CA 1
ATOM 688 C C . ILE A 1 91 ? -8.062 11.586 7.359 1 97.31 91 ILE A C 1
ATOM 690 O O . ILE A 1 91 ? -9.078 11.867 6.719 1 97.31 91 ILE A O 1
ATOM 694 N N . LEU A 1 92 ? -8.008 10.57 8.219 1 96.81 92 LEU A N 1
ATOM 695 C CA . LEU A 1 92 ? -9.164 9.695 8.391 1 96.81 92 LEU A CA 1
ATOM 696 C C . LEU A 1 92 ? -10.359 10.469 8.93 1 96.81 92 LEU A C 1
ATOM 698 O O . LEU A 1 92 ? -11.492 10.258 8.484 1 96.81 92 LEU A O 1
ATOM 702 N N . GLN A 1 93 ? -10.07 11.344 9.867 1 93.81 93 GLN A N 1
ATOM 703 C CA . GLN A 1 93 ? -11.148 12.164 10.422 1 93.81 93 GLN A CA 1
ATOM 704 C C . GLN A 1 93 ? -11.758 13.07 9.352 1 93.81 93 GLN A C 1
ATOM 706 O O . GLN A 1 93 ? -12.977 13.258 9.312 1 93.81 93 GLN A O 1
ATOM 711 N N . ALA A 1 94 ? -10.914 13.68 8.539 1 93.44 94 ALA A N 1
ATOM 712 C CA . ALA A 1 94 ? -11.406 14.523 7.453 1 93.44 94 ALA A CA 1
ATOM 713 C C . ALA A 1 94 ? -12.273 13.719 6.488 1 93.44 94 ALA A C 1
ATOM 715 O O . ALA A 1 94 ? -13.32 14.188 6.039 1 93.44 94 ALA A O 1
ATOM 716 N N . ILE A 1 95 ? -11.836 12.508 6.141 1 94.38 95 ILE A N 1
ATOM 717 C CA . ILE A 1 95 ? -12.609 11.625 5.273 1 94.38 95 ILE A CA 1
ATOM 718 C C . ILE A 1 95 ? -13.969 11.336 5.906 1 94.38 95 ILE A C 1
ATOM 720 O O . ILE A 1 95 ? -15 11.43 5.234 1 94.38 95 ILE A O 1
ATOM 724 N N . GLY A 1 96 ? -13.953 11.016 7.16 1 90.88 96 GLY A N 1
ATOM 725 C CA . GLY A 1 96 ? -15.188 10.742 7.879 1 90.88 96 GLY A CA 1
ATOM 726 C C . GLY A 1 96 ? -16.125 11.938 7.922 1 90.88 96 GLY A C 1
ATOM 727 O O . GLY A 1 96 ? -17.344 11.773 7.875 1 90.88 96 GLY A O 1
ATOM 728 N N . ALA A 1 97 ? -15.516 13.07 8.086 1 89 97 ALA A N 1
ATOM 729 C CA . ALA A 1 97 ? -16.328 14.289 8.133 1 89 97 ALA A CA 1
ATOM 730 C C . ALA A 1 97 ? -17 14.547 6.789 1 89 97 ALA A C 1
ATOM 732 O O . ALA A 1 97 ? -18.125 15.055 6.742 1 89 97 ALA A O 1
ATOM 733 N N . MET A 1 98 ? -16.312 14.227 5.734 1 89.38 98 MET A N 1
ATOM 734 C CA . MET A 1 98 ? -16.859 14.445 4.395 1 89.38 98 MET A CA 1
ATOM 735 C C . MET A 1 98 ? -17.891 13.383 4.047 1 89.38 98 MET A C 1
ATOM 737 O O . MET A 1 98 ? -18.828 13.648 3.293 1 89.38 98 MET A O 1
ATOM 741 N N . ASN A 1 99 ? -17.656 12.172 4.543 1 89.06 99 ASN A N 1
ATOM 742 C CA . ASN A 1 99 ? -18.578 11.055 4.344 1 89.06 99 ASN A CA 1
ATOM 743 C C . ASN A 1 99 ? -18.859 10.32 5.652 1 89.06 99 ASN A C 1
ATOM 745 O O . ASN A 1 99 ? -18.141 9.383 6.008 1 89.06 99 ASN A O 1
ATOM 749 N N . PRO A 1 100 ? -19.922 10.703 6.293 1 85.62 100 PRO A N 1
ATOM 750 C CA . PRO A 1 100 ? -20.203 10.148 7.617 1 85.62 100 PRO A CA 1
ATOM 751 C C . PRO A 1 100 ? -20.469 8.641 7.574 1 85.62 100 PRO A C 1
ATOM 753 O O . PRO A 1 100 ? -20.516 7.988 8.625 1 85.62 100 PRO A O 1
ATOM 756 N N . HIS A 1 101 ? -20.625 8.125 6.422 1 87.75 101 HIS A N 1
ATOM 757 C CA . HIS A 1 101 ? -20.891 6.695 6.305 1 87.75 101 HIS A CA 1
ATOM 758 C C . HIS A 1 101 ? -19.609 5.914 6.055 1 87.75 101 HIS A C 1
ATOM 760 O O . HIS A 1 101 ? -19.625 4.68 6.012 1 87.75 101 HIS A O 1
ATOM 766 N N . GLU A 1 102 ? -18.531 6.719 5.969 1 90.25 102 GLU A N 1
ATOM 767 C CA . GLU A 1 102 ? -17.266 6.051 5.719 1 90.25 102 GLU A CA 1
ATOM 768 C C . GLU A 1 102 ? -16.797 5.273 6.945 1 90.25 102 GLU A C 1
ATOM 770 O O . GLU A 1 102 ? -16.703 5.832 8.039 1 90.25 102 GLU A O 1
ATOM 775 N N . LYS A 1 103 ? -16.547 3.963 6.766 1 91.56 103 LYS A N 1
ATOM 776 C CA . LYS A 1 103 ? -16.141 3.119 7.887 1 91.56 103 LYS A CA 1
ATOM 777 C C . LYS A 1 103 ? -14.797 2.447 7.617 1 91.56 103 LYS A C 1
ATOM 779 O O . LYS A 1 103 ? -14.242 1.778 8.492 1 91.56 103 LYS A O 1
ATOM 784 N N . ARG A 1 104 ? -14.281 2.684 6.5 1 95.94 104 ARG A N 1
ATOM 785 C CA . ARG A 1 104 ? -13.047 1.988 6.141 1 95.94 104 ARG A CA 1
ATOM 786 C C . ARG A 1 104 ? -11.859 2.559 6.902 1 95.94 104 ARG A C 1
ATOM 788 O O . ARG A 1 104 ? -11.766 3.771 7.105 1 95.94 104 ARG A O 1
ATOM 795 N N . PRO A 1 105 ? -10.922 1.612 7.348 1 97.69 105 PRO A N 1
ATOM 796 C CA . PRO A 1 105 ? -9.648 2.09 7.879 1 97.69 105 PRO A CA 1
ATOM 797 C C . PRO A 1 105 ? -8.797 2.791 6.824 1 97.69 105 PRO A C 1
ATOM 799 O O . PRO A 1 105 ? -9.008 2.6 5.625 1 97.69 105 PRO A O 1
ATOM 802 N N . LEU A 1 106 ? -7.973 3.652 7.352 1 98.19 106 LEU A N 1
ATOM 803 C CA . LEU A 1 106 ? -6.957 4.289 6.52 1 98.19 106 LEU A CA 1
ATOM 804 C C . LEU A 1 106 ? -5.629 3.547 6.617 1 98.19 106 LEU A C 1
ATOM 806 O O . LEU A 1 106 ? -5.168 3.236 7.719 1 98.19 106 LEU A O 1
ATOM 810 N N . LEU A 1 107 ? -5.07 3.125 5.543 1 98.81 107 LEU A N 1
ATOM 811 C CA . LEU A 1 107 ? -3.691 2.652 5.445 1 98.81 107 LEU A CA 1
ATOM 812 C C . LEU A 1 107 ? -2.793 3.723 4.832 1 98.81 107 LEU A C 1
ATOM 814 O O . LEU A 1 107 ? -2.916 4.039 3.648 1 98.81 107 LEU A O 1
ATOM 818 N N . LEU A 1 108 ? -1.873 4.289 5.664 1 98.81 108 LEU A N 1
ATOM 819 C CA . LEU A 1 108 ? -1.078 5.441 5.258 1 98.81 108 LEU A CA 1
ATOM 820 C C . LEU A 1 108 ? 0.397 5.07 5.141 1 98.81 108 LEU A C 1
ATOM 822 O O . LEU A 1 108 ? 1.021 4.68 6.129 1 98.81 108 LEU A O 1
ATOM 826 N N . GLY A 1 109 ? 0.953 5.098 3.943 1 98.69 109 GLY A N 1
ATOM 827 C CA . GLY A 1 109 ? 2.391 5.184 3.742 1 98.69 109 GLY A CA 1
ATOM 828 C C . GLY A 1 109 ? 2.906 6.609 3.727 1 98.69 109 GLY A C 1
ATOM 829 O O . GLY A 1 109 ? 2.367 7.465 3.018 1 98.69 109 GLY A O 1
ATOM 830 N N . ILE A 1 110 ? 3.977 6.859 4.539 1 98.56 110 ILE A N 1
ATOM 831 C CA . ILE A 1 110 ? 4.375 8.258 4.637 1 98.56 110 ILE A CA 1
ATOM 832 C C . ILE A 1 110 ? 5.887 8.352 4.84 1 98.56 110 ILE A C 1
ATOM 834 O O . ILE A 1 110 ? 6.465 7.578 5.613 1 98.56 110 ILE A O 1
ATOM 838 N N . ALA A 1 111 ? 6.516 9.18 4.117 1 97.88 111 ALA A N 1
ATOM 839 C CA . ALA A 1 111 ? 7.938 9.5 4.219 1 97.88 111 ALA A CA 1
ATOM 840 C C . ALA A 1 111 ? 8.195 10.969 3.891 1 97.88 111 ALA A C 1
ATOM 842 O O . ALA A 1 111 ? 8.344 11.336 2.725 1 97.88 111 ALA A O 1
ATOM 843 N N . LEU A 1 112 ? 8.281 11.773 4.922 1 97.19 112 LEU A N 1
ATOM 844 C CA . LEU A 1 112 ? 8.438 13.211 4.754 1 97.19 112 LEU A CA 1
ATOM 845 C C . LEU A 1 112 ? 9.789 13.68 5.297 1 97.19 112 LEU A C 1
ATOM 847 O O . LEU A 1 112 ? 10.281 13.133 6.289 1 97.19 112 LEU A O 1
ATOM 851 N N . LYS A 1 113 ? 10.219 14.625 4.66 1 96.38 113 LYS A N 1
ATOM 852 C CA . LYS A 1 113 ? 11.445 15.242 5.172 1 96.38 113 LYS A CA 1
ATOM 853 C C . LYS A 1 113 ? 11.188 15.938 6.508 1 96.38 113 LYS A C 1
ATOM 855 O O . LYS A 1 113 ? 10.18 16.609 6.68 1 96.38 113 LYS A O 1
ATOM 860 N N . PRO A 1 114 ? 12.109 15.703 7.422 1 94.44 114 PRO A N 1
ATOM 861 C CA . PRO A 1 114 ? 11.914 16.328 8.727 1 94.44 114 PRO A CA 1
ATOM 862 C C . PRO A 1 114 ? 11.977 17.859 8.672 1 94.44 114 PRO A C 1
ATOM 864 O O . PRO A 1 114 ? 12.758 18.406 7.887 1 94.44 114 PRO A O 1
ATOM 867 N N . LEU A 1 115 ? 11.133 18.469 9.422 1 93.19 115 LEU A N 1
ATOM 868 C CA . LEU A 1 115 ? 11.125 19.922 9.578 1 93.19 115 LEU A CA 1
ATOM 869 C C . LEU A 1 115 ? 11.188 20.312 11.047 1 93.19 115 LEU A C 1
ATOM 871 O O . LEU A 1 115 ? 10.461 19.766 11.875 1 93.19 115 LEU A O 1
ATOM 875 N N . GLU A 1 116 ? 12.07 21.203 11.375 1 88.56 116 GLU A N 1
ATOM 876 C CA . GLU A 1 116 ? 12.242 21.641 12.758 1 88.56 116 GLU A CA 1
ATOM 877 C C . GLU A 1 116 ? 11.273 22.766 13.109 1 88.56 116 GLU A C 1
ATOM 879 O O . GLU A 1 116 ? 10.75 22.812 14.227 1 88.56 116 GLU A O 1
ATOM 884 N N . ASP A 1 117 ? 11.008 23.609 12.211 1 91.88 117 ASP A N 1
ATOM 885 C CA . ASP A 1 117 ? 10.164 24.781 12.422 1 91.88 117 ASP A CA 1
ATOM 886 C C . ASP A 1 117 ? 8.688 24.391 12.453 1 91.88 117 ASP A C 1
ATOM 888 O O . ASP A 1 117 ? 8.164 23.828 11.492 1 91.88 117 ASP A O 1
ATOM 892 N N . MET A 1 118 ? 8.055 24.703 13.539 1 92.12 118 MET A N 1
ATOM 893 C CA . MET A 1 118 ? 6.66 24.328 13.758 1 92.12 118 MET A CA 1
ATOM 894 C C . MET A 1 118 ? 5.758 25 12.719 1 92.12 118 MET A C 1
ATOM 896 O O . MET A 1 118 ? 4.805 24.375 12.242 1 92.12 118 MET A O 1
ATOM 900 N N . SER A 1 119 ? 6.055 26.234 12.375 1 93.69 119 SER A N 1
ATOM 901 C CA . SER A 1 119 ? 5.258 26.953 11.375 1 93.69 119 SER A CA 1
ATOM 902 C C . SER A 1 119 ? 5.359 26.266 10.008 1 93.69 119 SER A C 1
ATOM 904 O O . SER A 1 119 ? 4.359 26.141 9.297 1 93.69 119 SER A O 1
ATOM 906 N N . ALA A 1 120 ? 6.523 25.859 9.727 1 93.25 120 ALA A N 1
ATOM 907 C CA . ALA A 1 120 ? 6.73 25.156 8.461 1 93.25 120 ALA A CA 1
ATOM 908 C C . ALA A 1 120 ? 6.012 23.812 8.453 1 93.25 120 ALA A C 1
ATOM 910 O O . ALA A 1 120 ? 5.41 23.422 7.445 1 93.25 120 ALA A O 1
ATOM 911 N N . ARG A 1 121 ? 6.062 23.109 9.562 1 94.88 121 ARG A N 1
ATOM 912 C CA . ARG A 1 121 ? 5.375 21.828 9.688 1 94.88 121 ARG A CA 1
ATOM 913 C C . ARG A 1 121 ? 3.877 21.984 9.461 1 94.88 121 ARG A C 1
ATOM 915 O O . ARG A 1 121 ? 3.264 21.188 8.758 1 94.88 121 ARG A O 1
ATOM 922 N N . LYS A 1 122 ? 3.383 22.984 10.062 1 95.25 122 LYS A N 1
ATOM 923 C CA . LYS A 1 122 ? 1.95 23.234 9.938 1 95.25 122 LYS A CA 1
ATOM 924 C C . LYS A 1 122 ? 1.571 23.562 8.492 1 95.25 122 LYS A C 1
ATOM 926 O O . LYS A 1 122 ? 0.55 23.078 7.992 1 95.25 122 LYS A O 1
ATOM 931 N N . GLN A 1 123 ? 2.373 24.344 7.867 1 95.12 123 GLN A N 1
ATOM 932 C CA . GLN A 1 123 ? 2.109 24.703 6.477 1 95.12 123 GLN A CA 1
ATOM 933 C C . GLN A 1 123 ? 2.107 23.469 5.578 1 95.12 123 GLN A C 1
ATOM 935 O O . GLN A 1 123 ? 1.193 23.297 4.77 1 95.12 123 GLN A O 1
ATOM 940 N N . VAL A 1 124 ? 3.123 22.688 5.715 1 96.69 124 VAL A N 1
ATOM 941 C CA . VAL A 1 124 ? 3.236 21.469 4.914 1 96.69 124 VAL A CA 1
ATOM 942 C C . VAL A 1 124 ? 2.047 20.547 5.195 1 96.69 124 VAL A C 1
ATOM 944 O O . VAL A 1 124 ? 1.436 20.016 4.266 1 96.69 124 VAL A O 1
ATOM 947 N N . PHE A 1 125 ? 1.725 20.453 6.449 1 97.56 125 PHE A N 1
ATOM 948 C CA . PHE A 1 125 ? 0.606 19.625 6.891 1 97.56 125 PHE A CA 1
ATOM 949 C C . PHE A 1 125 ? -0.685 20.047 6.199 1 97.56 125 PHE A C 1
ATOM 951 O O . PHE A 1 125 ? -1.359 19.234 5.578 1 97.56 125 PHE A O 1
ATOM 958 N N . HIS A 1 126 ? -0.987 21.266 6.199 1 96.62 126 HIS A N 1
ATOM 959 C CA . HIS A 1 126 ? -2.244 21.766 5.645 1 96.62 126 HIS A CA 1
ATOM 960 C C . HIS A 1 126 ? -2.281 21.594 4.129 1 96.62 126 HIS A C 1
ATOM 962 O O . HIS A 1 126 ? -3.32 21.25 3.564 1 96.62 126 HIS A O 1
ATOM 968 N N . GLN A 1 127 ? -1.199 21.875 3.523 1 96.69 127 GLN A N 1
ATOM 96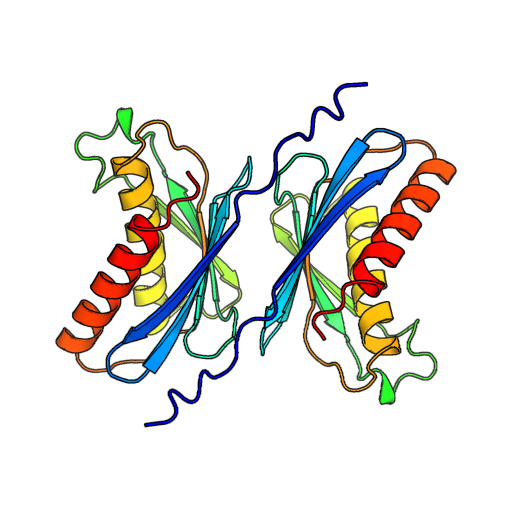9 C CA . GLN A 1 127 ? -1.155 21.734 2.072 1 96.69 127 GLN A CA 1
ATOM 970 C C . GLN A 1 127 ? -1.37 20.297 1.644 1 96.69 127 GLN A C 1
ATOM 972 O O . GLN A 1 127 ? -2.061 20.031 0.658 1 96.69 127 GLN A O 1
ATOM 977 N N . ILE A 1 128 ? -0.787 19.375 2.387 1 97.5 128 ILE A N 1
ATOM 978 C CA . ILE A 1 128 ? -0.935 17.953 2.084 1 97.5 128 ILE A CA 1
ATOM 979 C C . ILE A 1 128 ? -2.387 17.531 2.291 1 97.5 128 ILE A C 1
ATOM 981 O O . ILE A 1 128 ? -2.982 16.891 1.428 1 97.5 128 ILE A O 1
ATOM 985 N N . ILE A 1 129 ? -2.969 17.938 3.406 1 97.12 129 ILE A N 1
ATOM 986 C CA . ILE A 1 129 ? -4.352 17.578 3.707 1 97.12 129 ILE A CA 1
ATOM 987 C C . ILE A 1 129 ? -5.277 18.156 2.637 1 97.12 129 ILE A C 1
ATOM 989 O O . ILE A 1 129 ? -6.172 17.453 2.146 1 97.12 129 ILE A O 1
ATOM 993 N N . ASP A 1 130 ? -5.023 19.406 2.227 1 95.88 130 ASP A N 1
ATOM 994 C CA . ASP A 1 130 ? -5.828 20.047 1.192 1 95.88 130 ASP A CA 1
ATOM 995 C C . ASP A 1 130 ? -5.773 19.25 -0.114 1 95.88 130 ASP A C 1
ATOM 997 O O . ASP A 1 130 ? -6.797 19.078 -0.781 1 95.88 130 ASP A O 1
ATOM 1001 N N . GLN A 1 131 ? -4.613 18.844 -0.456 1 95.5 131 GLN A N 1
ATOM 1002 C CA . GLN A 1 131 ? -4.438 18.094 -1.702 1 95.5 131 GLN A CA 1
ATOM 1003 C C . GLN A 1 131 ? -5.172 16.766 -1.654 1 95.5 131 GLN A C 1
ATOM 1005 O O . GLN A 1 131 ? -5.77 16.344 -2.646 1 95.5 131 GLN A O 1
ATOM 1010 N N . ILE A 1 132 ? -5.117 16.031 -0.52 1 96.94 132 ILE A N 1
ATOM 1011 C CA . ILE A 1 132 ? -5.793 14.758 -0.35 1 96.94 132 ILE A CA 1
ATOM 1012 C C . ILE A 1 132 ? -7.305 14.945 -0.479 1 96.94 132 ILE A C 1
ATOM 1014 O O . ILE A 1 132 ? -7.969 14.203 -1.198 1 96.94 132 ILE A O 1
ATOM 1018 N N . MET A 1 133 ? -7.82 16 0.106 1 94.94 133 MET A N 1
ATOM 1019 C CA . MET A 1 133 ? -9.258 16.25 0.104 1 94.94 133 MET A CA 1
ATOM 1020 C C . MET A 1 133 ? -9.734 16.688 -1.277 1 94.94 133 MET A C 1
ATOM 1022 O O . MET A 1 133 ? -10.891 16.484 -1.635 1 94.94 133 MET A O 1
ATOM 1026 N N . ALA A 1 134 ? -8.828 17.219 -2.062 1 93.81 134 ALA A N 1
ATOM 1027 C CA . ALA A 1 134 ? -9.156 17.656 -3.416 1 93.81 134 ALA A CA 1
ATOM 1028 C C . ALA A 1 134 ? -9.164 16.469 -4.387 1 93.81 134 ALA A C 1
ATOM 1030 O O . ALA A 1 134 ? -9.656 16.594 -5.512 1 93.81 134 ALA A O 1
ATOM 1031 N N . ASN A 1 135 ? -8.602 15.328 -3.973 1 92.19 135 ASN A N 1
ATOM 1032 C CA . ASN A 1 135 ? -8.484 14.156 -4.832 1 92.19 135 ASN A CA 1
ATOM 1033 C C . ASN A 1 135 ? -9.109 12.922 -4.184 1 92.19 135 ASN A C 1
ATOM 1035 O O . ASN A 1 135 ? -8.492 11.859 -4.125 1 92.19 135 ASN A O 1
ATOM 1039 N N . ARG A 1 136 ? -10.32 12.992 -3.887 1 89.62 136 ARG A N 1
ATOM 1040 C CA . ARG A 1 136 ? -10.984 11.977 -3.08 1 89.62 136 ARG A CA 1
ATOM 1041 C C . ARG A 1 136 ? -11.242 10.711 -3.893 1 89.62 136 ARG A C 1
ATOM 1043 O O . ARG A 1 136 ? -11.594 10.789 -5.07 1 89.62 136 ARG A O 1
ATOM 1050 N N . VAL A 1 137 ? -11.062 9.633 -3.277 1 89.69 137 VAL A N 1
ATOM 1051 C CA . VAL A 1 137 ? -11.359 8.352 -3.91 1 89.69 137 VAL A CA 1
ATOM 1052 C C . VAL A 1 137 ? -12.438 7.621 -3.113 1 89.69 137 VAL A C 1
ATOM 1054 O O . VAL A 1 137 ? -12.555 6.395 -3.188 1 89.69 137 VAL A O 1
ATOM 1057 N N . TRP A 1 138 ? -13.094 8.391 -2.168 1 87.19 138 TRP A N 1
ATOM 1058 C CA . TRP A 1 138 ? -14.195 7.887 -1.354 1 87.19 138 TRP A CA 1
ATOM 1059 C C . TRP A 1 138 ? -15.469 8.688 -1.608 1 87.19 138 TRP A C 1
ATOM 1061 O O . TRP A 1 138 ? -15.422 9.781 -2.174 1 87.19 138 TRP A O 1
ATOM 1071 N N . MET B 1 1 ? 13.797 27.531 -15.43 1 24.2 1 MET B N 1
ATOM 1072 C CA . MET B 1 1 ? 13.805 26.703 -14.227 1 24.2 1 MET B CA 1
ATOM 1073 C C . MET B 1 1 ? 13.258 25.312 -14.523 1 24.2 1 MET B C 1
ATOM 1075 O O . MET B 1 1 ? 12.094 25.172 -14.906 1 24.2 1 MET B O 1
ATOM 1079 N N . SER B 1 2 ? 14 24.516 -15.297 1 30.2 2 SER B N 1
ATOM 1080 C CA . SER B 1 2 ? 13.766 23.156 -15.758 1 30.2 2 SER B CA 1
ATOM 1081 C C . SER B 1 2 ? 13.062 22.328 -14.688 1 30.2 2 SER B C 1
ATOM 1083 O O . SER B 1 2 ? 13.539 22.234 -13.562 1 30.2 2 SER B O 1
ATOM 1085 N N . SER B 1 3 ? 11.781 22.625 -14.508 1 33.88 3 SER B N 1
ATOM 1086 C CA . SER B 1 3 ? 10.906 21.969 -13.547 1 33.88 3 SER B CA 1
ATOM 1087 C C . SER B 1 3 ? 11.266 20.484 -13.406 1 33.88 3 SER B C 1
ATOM 1089 O O . SER B 1 3 ? 11.109 19.719 -14.352 1 33.88 3 SER B O 1
ATOM 1091 N N . ASN B 1 4 ? 12.648 20.219 -13.281 1 36.16 4 ASN B N 1
ATOM 1092 C CA . ASN B 1 4 ? 13.312 18.969 -12.945 1 36.16 4 ASN B CA 1
ATOM 1093 C C . ASN B 1 4 ? 12.344 17.984 -12.289 1 36.16 4 ASN B C 1
ATOM 1095 O O . ASN B 1 4 ? 12.078 18.078 -11.094 1 36.16 4 ASN B O 1
ATOM 1099 N N . GLU B 1 5 ? 11.258 17.812 -12.836 1 41.78 5 GLU B N 1
ATOM 1100 C CA . GLU B 1 5 ? 10.062 16.984 -12.711 1 41.78 5 GLU B CA 1
ATOM 1101 C C . GLU B 1 5 ? 10.398 15.586 -12.203 1 41.78 5 GLU B C 1
ATOM 1103 O O . GLU B 1 5 ? 10.836 14.727 -12.977 1 41.78 5 GLU B O 1
ATOM 1108 N N . GLU B 1 6 ? 11.25 15.406 -11.141 1 48.62 6 GLU B N 1
ATOM 1109 C CA . GLU B 1 6 ? 11.812 14.352 -10.305 1 48.62 6 GLU B CA 1
ATOM 1110 C C . GLU B 1 6 ? 11.031 13.047 -10.461 1 48.62 6 GLU B C 1
ATOM 1112 O O . GLU B 1 6 ? 10.008 13.016 -11.148 1 48.62 6 GLU B O 1
ATOM 1117 N N . PHE B 1 7 ? 11.289 12.031 -9.375 1 53.25 7 PHE B N 1
ATOM 1118 C CA . PHE B 1 7 ? 11.102 10.594 -9.195 1 53.25 7 PHE B CA 1
ATOM 1119 C C . PHE B 1 7 ? 9.633 10.219 -9.375 1 53.25 7 PHE B C 1
ATOM 1121 O O . PHE B 1 7 ? 8.891 10.117 -8.398 1 53.25 7 PHE B O 1
ATOM 1128 N N . PRO B 1 8 ? 9.078 10.492 -10.633 1 64 8 PRO B N 1
ATOM 1129 C CA . PRO B 1 8 ? 7.676 10.086 -10.586 1 64 8 PRO B CA 1
ATOM 1130 C C . PRO B 1 8 ? 7.492 8.617 -10.203 1 64 8 PRO B C 1
ATOM 1132 O O . PRO B 1 8 ? 8.305 7.773 -10.586 1 64 8 PRO B O 1
ATOM 1135 N N . LEU B 1 9 ? 6.84 8.484 -9.117 1 80.31 9 LEU B N 1
ATOM 1136 C CA . LEU B 1 9 ? 6.445 7.121 -8.766 1 80.31 9 LEU B CA 1
ATOM 1137 C C . LEU B 1 9 ? 5.902 6.383 -9.984 1 80.31 9 LEU B C 1
ATOM 1139 O O . LEU B 1 9 ? 5.168 6.961 -10.789 1 80.31 9 LEU B O 1
ATOM 1143 N N . GLN B 1 10 ? 6.578 5.305 -10.359 1 87.25 10 GLN B N 1
ATOM 1144 C CA . GLN B 1 10 ? 6.059 4.457 -11.422 1 87.25 10 GLN B CA 1
ATOM 1145 C C . GLN B 1 10 ? 4.863 3.639 -10.945 1 87.25 10 GLN B C 1
ATOM 1147 O O . GLN B 1 10 ? 4.988 2.838 -10.016 1 87.25 10 GLN B O 1
ATOM 1152 N N . ASN B 1 11 ? 3.732 3.918 -11.5 1 90.44 11 ASN B N 1
ATOM 1153 C CA . ASN B 1 11 ? 2.506 3.195 -11.188 1 90.44 11 ASN B CA 1
ATOM 1154 C C . ASN B 1 11 ? 1.898 2.549 -12.422 1 90.44 11 ASN B C 1
ATOM 1156 O O . ASN B 1 11 ? 1.764 3.195 -13.469 1 90.44 11 ASN B O 1
ATOM 1160 N N . LYS B 1 12 ? 1.745 1.294 -12.336 1 91.81 12 LYS B N 1
ATOM 1161 C CA . LYS B 1 12 ? 1.062 0.578 -13.406 1 91.81 12 LYS B CA 1
ATOM 1162 C C . LYS B 1 12 ? -0.128 -0.213 -12.867 1 91.81 12 LYS B C 1
ATOM 1164 O O . LYS B 1 12 ? -0.109 -0.672 -11.727 1 91.81 12 LYS B O 1
ATOM 1169 N N . GLN B 1 13 ? -1.164 -0.27 -13.703 1 91.31 13 GLN B N 1
ATOM 1170 C CA . GLN B 1 13 ? -2.359 -1.025 -13.344 1 91.31 13 GLN B CA 1
ATOM 1171 C C . GLN B 1 13 ? -2.799 -1.934 -14.492 1 91.31 13 GLN B C 1
ATOM 1173 O O . GLN B 1 13 ? -2.676 -1.57 -15.656 1 91.31 13 GLN B O 1
ATOM 1178 N N . ALA B 1 14 ? -3.238 -3.082 -14.109 1 92.12 14 ALA B N 1
ATOM 1179 C CA . ALA B 1 14 ? -3.766 -4.023 -15.102 1 92.12 14 ALA B CA 1
ATOM 1180 C C . ALA B 1 14 ? -5.004 -4.738 -14.562 1 92.12 14 ALA B C 1
ATOM 1182 O O . ALA B 1 14 ? -5.117 -4.98 -13.359 1 92.12 14 ALA B O 1
ATOM 1183 N N . ALA B 1 15 ? -5.941 -4.938 -15.477 1 92.06 15 ALA B N 1
ATOM 1184 C CA . ALA B 1 15 ? -7.121 -5.742 -15.18 1 92.06 15 ALA B CA 1
ATOM 1185 C C . ALA B 1 15 ? -7.23 -6.93 -16.141 1 92.06 15 ALA B C 1
ATOM 1187 O O . ALA B 1 15 ? -6.977 -6.793 -17.328 1 92.06 15 ALA B O 1
ATOM 1188 N N . ILE B 1 16 ? -7.48 -8.078 -15.516 1 92.75 16 ILE B N 1
ATOM 1189 C CA . ILE B 1 16 ? -7.617 -9.273 -16.344 1 92.75 16 ILE B CA 1
ATOM 1190 C C . ILE B 1 16 ? -8.742 -10.156 -15.789 1 92.75 16 ILE B C 1
ATOM 1192 O O . ILE B 1 16 ? -9.055 -10.102 -14.602 1 92.75 16 ILE B O 1
ATOM 1196 N N . THR B 1 17 ? -9.383 -10.828 -16.703 1 94.06 17 THR B N 1
ATOM 1197 C CA . THR B 1 17 ? -10.375 -11.812 -16.281 1 94.06 17 THR B CA 1
ATOM 1198 C C . THR B 1 17 ? -9.781 -13.219 -16.312 1 94.06 17 THR B C 1
ATOM 1200 O O . THR B 1 17 ? -9.336 -13.695 -17.359 1 94.06 17 THR B O 1
ATOM 1203 N N . ILE B 1 18 ? -9.75 -13.852 -15.117 1 93.88 18 ILE B N 1
ATOM 1204 C CA . ILE B 1 18 ? -9.203 -15.195 -15 1 93.88 18 ILE B CA 1
ATOM 1205 C C . ILE B 1 18 ? -10.312 -16.172 -14.594 1 93.88 18 ILE B C 1
ATOM 1207 O O . ILE B 1 18 ? -10.82 -16.109 -13.469 1 93.88 18 ILE B O 1
ATOM 1211 N N . ASN B 1 19 ? -10.609 -17.125 -15.523 1 89.69 19 ASN B N 1
ATOM 1212 C CA . ASN B 1 19 ? -11.672 -18.078 -15.273 1 89.69 19 ASN B CA 1
ATOM 1213 C C . ASN B 1 19 ? -12.969 -17.391 -14.859 1 89.69 19 ASN B C 1
ATOM 1215 O O . ASN B 1 19 ? -13.602 -17.781 -13.875 1 89.69 19 ASN B O 1
ATOM 1219 N N . GLY B 1 20 ? -13.234 -16.266 -15.422 1 91.81 20 GLY B N 1
ATOM 1220 C CA . GLY B 1 20 ? -14.484 -15.547 -15.227 1 91.81 20 GLY B CA 1
ATOM 1221 C C . GLY B 1 20 ? -14.445 -14.594 -14.047 1 91.81 20 GLY B C 1
ATOM 1222 O O . GLY B 1 20 ? -15.453 -13.953 -13.727 1 91.81 20 GLY B O 1
ATOM 1223 N N . VAL B 1 21 ? -13.336 -14.555 -13.406 1 94.31 21 VAL B N 1
ATOM 1224 C CA . VAL B 1 21 ? -13.227 -13.711 -12.219 1 94.31 21 VAL B CA 1
ATOM 1225 C C . VAL B 1 21 ? -12.391 -12.477 -12.539 1 94.31 21 VAL B C 1
ATOM 1227 O O . VAL B 1 21 ? -11.242 -12.594 -12.984 1 94.31 21 VAL B O 1
ATOM 1230 N N . HIS B 1 22 ? -12.977 -11.32 -12.359 1 95 22 HIS B N 1
ATOM 1231 C CA . HIS B 1 22 ? -12.266 -10.062 -12.555 1 95 22 HIS B CA 1
ATOM 1232 C C . HIS B 1 22 ? -11.141 -9.906 -11.539 1 95 22 HIS B C 1
ATOM 1234 O O . HIS B 1 22 ? -11.359 -10.031 -10.336 1 95 22 HIS B O 1
ATOM 1240 N N . THR B 1 23 ? -9.906 -9.664 -12 1 96.12 23 THR B N 1
ATOM 1241 C CA . THR B 1 23 ? -8.719 -9.523 -11.164 1 96.12 23 THR B CA 1
ATOM 1242 C C . THR B 1 23 ? -7.992 -8.219 -11.461 1 96.12 23 THR B C 1
ATOM 1244 O O . THR B 1 23 ? -7.637 -7.941 -12.609 1 96.12 23 THR B O 1
ATOM 1247 N N . GLU B 1 24 ? -7.816 -7.422 -10.461 1 95.88 24 GLU B N 1
ATOM 1248 C CA . GLU B 1 24 ? -7.082 -6.168 -10.602 1 95.88 24 GLU B CA 1
ATOM 1249 C C . GLU B 1 24 ? -5.68 -6.277 -10.016 1 95.88 24 GLU B C 1
ATOM 1251 O O . GLU B 1 24 ? -5.492 -6.867 -8.945 1 95.88 24 GLU B O 1
ATOM 1256 N N . ILE B 1 25 ? -4.75 -5.715 -10.758 1 96.5 25 ILE B N 1
ATOM 1257 C CA . ILE B 1 25 ? -3.359 -5.699 -10.32 1 96.5 25 ILE B CA 1
ATOM 1258 C C . ILE B 1 25 ? -2.826 -4.27 -10.359 1 96.5 25 ILE B C 1
ATOM 1260 O O . ILE B 1 25 ? -2.945 -3.58 -11.375 1 96.5 25 ILE B O 1
ATOM 1264 N N . LEU B 1 26 ? -2.367 -3.814 -9.258 1 95.44 26 LEU B N 1
ATOM 1265 C CA . LEU B 1 26 ? -1.676 -2.531 -9.172 1 95.44 26 LEU B CA 1
ATOM 1266 C C . LEU B 1 26 ? -0.205 -2.729 -8.82 1 95.44 26 LEU B C 1
ATOM 1268 O O . LEU B 1 26 ? 0.122 -3.504 -7.918 1 95.44 26 LEU B O 1
ATOM 1272 N N . LEU B 1 27 ? 0.696 -2.102 -9.547 1 96 27 LEU B N 1
ATOM 1273 C CA . LEU B 1 27 ? 2.137 -2.145 -9.312 1 96 27 LEU B CA 1
ATOM 1274 C C . LEU B 1 27 ? 2.699 -0.738 -9.133 1 96 27 LEU B C 1
ATOM 1276 O O . LEU B 1 27 ? 2.445 0.149 -9.953 1 96 27 LEU B O 1
ATOM 1280 N N . SER B 1 28 ? 3.371 -0.571 -8.062 1 95.44 28 SER B N 1
ATOM 1281 C CA . SER B 1 28 ? 4 0.72 -7.801 1 95.44 28 SER B CA 1
ATOM 1282 C C . SER B 1 28 ? 5.449 0.549 -7.355 1 95.44 28 SER B C 1
ATOM 1284 O O . SER B 1 28 ? 5.738 -0.247 -6.461 1 95.44 28 SER B O 1
ATOM 1286 N N . GLY B 1 29 ? 6.301 1.267 -7.973 1 95.5 29 GLY B N 1
ATOM 1287 C CA . GLY B 1 29 ? 7.707 1.236 -7.605 1 95.5 29 GLY B CA 1
ATOM 1288 C C . GLY B 1 29 ? 8.125 2.408 -6.738 1 95.5 29 GLY B C 1
ATOM 1289 O O . GLY B 1 29 ? 7.969 3.566 -7.133 1 95.5 29 GLY B O 1
ATOM 1290 N N . TYR B 1 30 ? 8.617 2.107 -5.516 1 96.12 30 TYR B N 1
ATOM 1291 C CA . TYR B 1 30 ? 9.188 3.109 -4.621 1 96.12 30 TYR B CA 1
ATOM 1292 C C . TYR B 1 30 ? 10.68 2.879 -4.422 1 96.12 30 TYR B C 1
ATOM 1294 O O . TYR B 1 30 ? 11.211 1.834 -4.805 1 96.12 30 TYR B O 1
ATOM 1302 N N . ALA B 1 31 ? 11.305 3.873 -3.92 1 95.5 31 ALA B N 1
ATOM 1303 C CA . ALA B 1 31 ? 12.742 3.76 -3.699 1 95.5 31 ALA B CA 1
ATOM 1304 C C . ALA B 1 31 ? 13.055 2.68 -2.668 1 95.5 31 ALA B C 1
ATOM 1306 O O . ALA B 1 31 ? 14.125 2.061 -2.711 1 95.5 31 ALA B O 1
ATOM 1307 N N . ASP B 1 32 ? 12.148 2.395 -1.759 1 96.19 32 ASP B N 1
ATOM 1308 C CA . ASP B 1 32 ? 12.453 1.475 -0.668 1 96.19 32 ASP B CA 1
ATOM 1309 C C . ASP B 1 32 ? 11.672 0.172 -0.81 1 96.19 32 ASP B C 1
ATOM 1311 O O . ASP B 1 32 ? 11.969 -0.814 -0.132 1 96.19 32 ASP B O 1
ATOM 1315 N N . LYS B 1 33 ? 10.633 0.148 -1.693 1 97.25 33 LYS B N 1
ATOM 1316 C CA . LYS B 1 33 ? 9.781 -1.031 -1.816 1 97.25 33 LYS B CA 1
ATOM 1317 C C . LYS B 1 33 ? 9.188 -1.133 -3.217 1 97.25 33 LYS B C 1
ATOM 1319 O O . LYS B 1 33 ? 8.992 -0.119 -3.891 1 97.25 33 LYS B O 1
ATOM 1324 N N . ILE B 1 34 ? 8.93 -2.314 -3.582 1 97.44 34 ILE B N 1
ATOM 1325 C CA . ILE B 1 34 ? 7.98 -2.561 -4.66 1 97.44 34 ILE B CA 1
ATOM 1326 C C . ILE B 1 34 ? 6.617 -2.926 -4.074 1 97.44 34 ILE B C 1
ATOM 1328 O O . ILE B 1 34 ? 6.504 -3.873 -3.291 1 97.44 34 ILE B O 1
ATOM 1332 N N . PHE B 1 35 ? 5.637 -2.164 -4.449 1 98.06 35 PHE B N 1
ATOM 1333 C CA . PHE B 1 35 ? 4.301 -2.387 -3.9 1 98.06 35 PHE B CA 1
ATOM 1334 C C . PHE B 1 35 ? 3.375 -2.977 -4.957 1 98.06 35 PHE B C 1
ATOM 1336 O O . PHE B 1 35 ? 3.227 -2.416 -6.043 1 98.06 35 PHE B O 1
ATOM 1343 N N . VAL B 1 36 ? 2.783 -4.113 -4.648 1 98.19 36 VAL B N 1
ATOM 1344 C CA . VAL B 1 36 ? 1.875 -4.801 -5.559 1 98.19 36 VAL B CA 1
ATOM 1345 C C . VAL B 1 36 ? 0.563 -5.113 -4.844 1 98.19 36 VAL B C 1
ATOM 1347 O O . VAL B 1 36 ? 0.568 -5.562 -3.693 1 98.19 36 VAL B O 1
ATOM 1350 N N . VAL B 1 37 ? -0.51 -4.836 -5.438 1 98 37 VAL B N 1
ATOM 1351 C CA . VAL B 1 37 ? -1.809 -5.285 -4.949 1 98 37 VAL B CA 1
ATOM 1352 C C . VAL B 1 37 ? -2.473 -6.18 -5.992 1 98 37 VAL B C 1
ATOM 1354 O O . VAL B 1 37 ? -2.551 -5.82 -7.168 1 98 37 VAL B O 1
ATOM 1357 N N . ILE B 1 38 ? -2.891 -7.336 -5.562 1 98.06 38 ILE B N 1
ATOM 1358 C CA . ILE B 1 38 ? -3.652 -8.273 -6.387 1 98.06 38 ILE B CA 1
ATOM 1359 C C . ILE B 1 38 ? -5.008 -8.547 -5.734 1 98.06 38 ILE B C 1
ATOM 1361 O O . ILE B 1 38 ? -5.074 -9.102 -4.637 1 98.06 38 ILE B O 1
ATOM 1365 N N . THR B 1 39 ? -6.082 -8.188 -6.426 1 97.44 39 THR B N 1
ATOM 1366 C CA . THR B 1 39 ? -7.348 -8.359 -5.719 1 97.44 39 THR B CA 1
ATOM 1367 C C . THR B 1 39 ? -8.438 -8.828 -6.676 1 97.44 39 THR B C 1
ATOM 1369 O O . THR B 1 39 ? -8.5 -8.375 -7.824 1 97.44 39 THR B O 1
ATOM 1372 N N . GLN B 1 40 ? -9.203 -9.742 -6.215 1 95.88 40 GLN B N 1
ATOM 1373 C CA . GLN B 1 40 ? -10.398 -10.227 -6.91 1 95.88 40 GLN B CA 1
ATOM 1374 C C . GLN B 1 40 ? -11.664 -9.82 -6.172 1 95.88 40 GLN B C 1
ATOM 1376 O O . GLN B 1 40 ? -12.773 -10.109 -6.629 1 95.88 40 GLN B O 1
ATOM 1381 N N . TYR B 1 41 ? -11.5 -9.07 -5.043 1 94.44 41 TYR B N 1
ATOM 1382 C CA . TYR B 1 41 ? -12.609 -8.602 -4.223 1 94.44 41 TYR B CA 1
ATOM 1383 C C . TYR B 1 41 ? -12.672 -7.082 -4.211 1 94.44 41 TYR B C 1
ATOM 1385 O O . TYR B 1 41 ? -13.586 -6.496 -3.629 1 94.44 41 TYR B O 1
ATOM 1393 N N . GLY B 1 42 ? -11.648 -6.48 -4.82 1 94.38 42 GLY B N 1
ATOM 1394 C CA . GLY B 1 42 ? -11.5 -5.039 -4.668 1 94.38 42 GLY B CA 1
ATOM 1395 C C . GLY B 1 42 ? -10.992 -4.637 -3.297 1 94.38 42 GLY B C 1
ATOM 1396 O O . GLY B 1 42 ? -11.133 -3.48 -2.893 1 94.38 42 GLY B O 1
ATOM 1397 N N . LYS B 1 43 ? -10.508 -5.598 -2.531 1 96.81 43 LYS B N 1
ATOM 1398 C CA . LYS B 1 43 ? -9.93 -5.406 -1.205 1 96.81 43 LYS B CA 1
ATOM 1399 C C . LYS B 1 43 ? -8.406 -5.516 -1.248 1 96.81 43 LYS B C 1
ATOM 1401 O O . LYS B 1 43 ? -7.852 -6.211 -2.102 1 96.81 43 LYS B O 1
ATOM 1406 N N . ILE B 1 44 ? -7.781 -4.781 -0.333 1 97.5 44 ILE B N 1
ATOM 1407 C CA . ILE B 1 44 ? -6.359 -5.07 -0.155 1 97.5 44 ILE B CA 1
ATOM 1408 C C . ILE B 1 44 ? -6.191 -6.453 0.47 1 97.5 44 ILE B C 1
ATOM 1410 O O . ILE B 1 44 ? -5.348 -7.242 0.037 1 97.5 44 ILE B O 1
ATOM 1414 N N . GLY B 1 45 ? -7.066 -6.758 1.506 1 97.5 45 GLY B N 1
ATOM 1415 C CA . GLY B 1 45 ? -7.027 -8.055 2.162 1 97.5 45 GLY B CA 1
ATOM 1416 C C . GLY B 1 45 ? -5.816 -8.234 3.059 1 97.5 45 GLY B C 1
ATOM 1417 O O . GLY B 1 45 ? -5.641 -7.492 4.027 1 97.5 45 GLY B O 1
ATOM 1418 N N . SER B 1 46 ? -4.965 -9.203 2.77 1 98.38 46 SER B N 1
ATOM 1419 C CA . SER B 1 46 ? -3.73 -9.422 3.516 1 98.38 46 SER B CA 1
ATOM 1420 C C . SER B 1 46 ? -2.604 -8.547 2.988 1 98.38 46 SER B C 1
ATOM 1422 O O . SER B 1 46 ? -2.609 -8.148 1.821 1 98.38 46 SER B O 1
ATOM 1424 N N . LEU B 1 47 ? -1.756 -8.211 3.834 1 98.75 47 LEU B N 1
ATOM 1425 C CA . LEU B 1 47 ? -0.556 -7.453 3.494 1 98.75 47 LEU B CA 1
ATOM 1426 C C . LEU B 1 47 ? 0.698 -8.18 3.967 1 98.75 47 LEU B C 1
ATOM 1428 O O . LEU B 1 47 ? 0.834 -8.484 5.152 1 98.75 47 LEU B O 1
ATOM 1432 N N . ILE B 1 48 ? 1.596 -8.43 3.045 1 98.81 48 ILE B N 1
ATOM 1433 C CA . ILE B 1 48 ? 2.768 -9.25 3.332 1 98.81 48 ILE B CA 1
ATOM 1434 C C . ILE B 1 48 ? 4.031 -8.531 2.871 1 98.81 48 ILE B C 1
ATOM 1436 O O . ILE B 1 48 ? 4.094 -8.031 1.743 1 98.81 48 ILE B O 1
ATOM 1440 N N . GLN B 1 49 ? 4.973 -8.43 3.715 1 98.69 49 GLN B N 1
ATOM 1441 C CA . GLN B 1 49 ? 6.289 -7.957 3.307 1 98.69 49 GLN B CA 1
ATOM 1442 C C . GLN B 1 49 ? 7.262 -9.125 3.121 1 98.69 49 GLN B C 1
ATOM 1444 O O . GLN B 1 49 ? 7.375 -9.984 3.99 1 98.69 49 GLN B O 1
ATOM 1449 N N . THR B 1 50 ? 7.934 -9.133 2.006 1 98.25 50 THR B N 1
ATOM 1450 C CA . THR B 1 50 ? 8.898 -10.188 1.71 1 98.25 50 THR B CA 1
ATOM 1451 C C . THR B 1 50 ? 10.242 -9.586 1.308 1 98.25 50 THR B C 1
ATOM 1453 O O . THR B 1 50 ? 10.297 -8.617 0.546 1 98.25 50 THR B O 1
ATOM 1456 N N . THR B 1 51 ? 11.289 -10.094 1.825 1 96.75 51 THR B N 1
ATOM 1457 C CA . THR B 1 51 ? 12.648 -9.648 1.517 1 96.75 51 THR B CA 1
ATOM 1458 C C . THR B 1 51 ? 13.477 -10.805 0.966 1 96.75 51 THR B C 1
ATOM 1460 O O . THR B 1 51 ? 13.195 -11.969 1.254 1 96.75 51 THR B O 1
ATOM 1463 N N . LEU B 1 52 ? 14.406 -10.383 0.141 1 91.88 52 LEU B N 1
ATOM 1464 C CA . LEU B 1 52 ? 15.414 -11.359 -0.259 1 91.88 52 LEU B CA 1
ATOM 1465 C C . LEU B 1 52 ? 16.484 -11.5 0.811 1 91.88 52 LEU B C 1
ATOM 1467 O O . LEU B 1 52 ? 17 -10.5 1.312 1 91.88 52 LEU B O 1
ATOM 1471 N N . ASP B 1 53 ? 16.797 -12.719 1.212 1 88.25 53 ASP B N 1
ATOM 1472 C CA . ASP B 1 53 ? 17.734 -12.945 2.297 1 88.25 53 ASP B CA 1
ATOM 1473 C C . ASP B 1 53 ? 19.172 -12.742 1.82 1 88.25 53 ASP B C 1
ATOM 1475 O O . ASP B 1 53 ? 20.062 -12.414 2.617 1 88.25 53 ASP B O 1
ATOM 1479 N N . ILE B 1 54 ? 19.406 -13.016 0.608 1 80.56 54 ILE B N 1
ATOM 1480 C CA . ILE B 1 54 ? 20.719 -12.773 0.001 1 80.56 54 ILE B CA 1
ATOM 1481 C C . ILE B 1 54 ? 20.531 -12.086 -1.35 1 80.56 54 ILE B C 1
ATOM 1483 O O . ILE B 1 54 ? 19.453 -12.117 -1.931 1 80.56 54 ILE B O 1
ATOM 1487 N N . SER B 1 55 ? 21.562 -11.422 -1.744 1 77.44 55 SER B N 1
ATOM 1488 C CA . SER B 1 55 ? 21.5 -10.797 -3.064 1 77.44 55 SER B CA 1
ATOM 1489 C C . SER B 1 55 ? 21.359 -11.852 -4.16 1 77.44 55 SER B C 1
ATOM 1491 O O . SER B 1 55 ? 22.031 -12.883 -4.133 1 77.44 55 SER B O 1
ATOM 1493 N N . PRO B 1 56 ? 20.484 -11.539 -5.102 1 70.56 56 PRO B N 1
ATOM 1494 C CA . PRO B 1 56 ? 20.297 -12.508 -6.188 1 70.56 56 PRO B CA 1
ATOM 1495 C C . PRO B 1 56 ? 21.594 -12.812 -6.93 1 70.56 56 PRO B C 1
ATOM 1497 O O . PRO B 1 56 ? 21.766 -13.922 -7.449 1 70.56 56 PRO B O 1
ATOM 1500 N N . GLN B 1 57 ? 22.406 -11.852 -6.926 1 73.25 57 GLN B N 1
ATOM 1501 C CA . GLN B 1 57 ? 23.672 -12.047 -7.629 1 73.25 57 GLN B CA 1
ATOM 1502 C C . GLN B 1 57 ? 24.516 -13.125 -6.953 1 73.25 57 GLN B C 1
ATOM 1504 O O . GLN B 1 57 ? 25.359 -13.75 -7.594 1 73.25 57 GLN B O 1
ATOM 1509 N N . LEU B 1 58 ? 24.25 -13.258 -5.707 1 71.56 58 LEU B N 1
ATOM 1510 C CA . LEU B 1 58 ? 25.062 -14.188 -4.934 1 71.56 58 LEU B CA 1
ATOM 1511 C C . LEU B 1 58 ? 24.438 -15.578 -4.914 1 71.56 58 LEU B C 1
ATOM 1513 O O . LEU B 1 58 ? 25.062 -16.547 -4.484 1 71.56 58 LEU B O 1
ATOM 1517 N N . ALA B 1 59 ? 23.234 -15.57 -5.473 1 67.88 59 ALA B N 1
ATOM 1518 C CA . ALA B 1 59 ? 22.516 -16.844 -5.422 1 67.88 59 ALA B CA 1
ATOM 1519 C C . ALA B 1 59 ? 22.906 -17.734 -6.586 1 67.88 59 ALA B C 1
ATOM 1521 O O . ALA B 1 59 ? 23.156 -17.266 -7.691 1 67.88 59 ALA B O 1
ATOM 1522 N N . MET B 1 60 ? 23.094 -18.969 -6.25 1 69.44 60 MET B N 1
ATOM 1523 C CA . MET B 1 60 ? 23.438 -19.938 -7.289 1 69.44 60 MET B CA 1
ATOM 1524 C C . MET B 1 60 ? 22.328 -20 -8.344 1 69.44 60 MET B C 1
ATOM 1526 O O . MET B 1 60 ? 22.625 -20.078 -9.539 1 69.44 60 MET B O 1
ATOM 1530 N N . ASN B 1 61 ? 21.094 -19.969 -7.836 1 71.56 61 ASN B N 1
ATOM 1531 C CA . ASN B 1 61 ? 19.891 -19.891 -8.664 1 71.56 61 ASN B CA 1
ATOM 1532 C C . ASN B 1 61 ? 18.969 -18.766 -8.211 1 71.56 61 ASN B C 1
ATOM 1534 O O . ASN B 1 61 ? 18.375 -18.844 -7.133 1 71.56 61 ASN B O 1
ATOM 1538 N N . PRO B 1 62 ? 18.938 -17.781 -9.008 1 62.47 62 PRO B N 1
ATOM 1539 C CA . PRO B 1 62 ? 18.172 -16.609 -8.594 1 62.47 62 PRO B CA 1
ATOM 1540 C C . PRO B 1 62 ? 16.719 -16.953 -8.258 1 62.47 62 PRO B C 1
ATOM 1542 O O . PRO B 1 62 ? 16.109 -16.297 -7.41 1 62.47 62 PRO B O 1
ATOM 1545 N N . SER B 1 63 ? 16.203 -17.969 -8.852 1 68.62 63 SER B N 1
ATOM 1546 C CA . SER B 1 63 ? 14.805 -18.328 -8.617 1 68.62 63 SER B CA 1
ATOM 1547 C C . SER B 1 63 ? 14.648 -19.094 -7.301 1 68.62 63 SER B C 1
ATOM 1549 O O . SER B 1 63 ? 13.523 -19.359 -6.867 1 68.62 63 SER B O 1
ATOM 1551 N N . SER B 1 64 ? 15.75 -19.234 -6.676 1 76 64 SER B N 1
ATOM 1552 C CA . SER B 1 64 ? 15.672 -20 -5.441 1 76 64 SER B CA 1
ATOM 1553 C C . SER B 1 64 ? 16.312 -19.25 -4.277 1 76 64 SER B C 1
ATOM 1555 O O . SER B 1 64 ? 16.734 -19.859 -3.297 1 76 64 SER B O 1
ATOM 1557 N N . VAL B 1 65 ? 16.344 -18 -4.441 1 81.69 65 VAL B N 1
ATOM 1558 C CA . VAL B 1 65 ? 16.953 -17.188 -3.381 1 81.69 65 VAL B CA 1
ATOM 1559 C C . VAL B 1 65 ? 16.078 -17.25 -2.133 1 81.69 65 VAL B C 1
ATOM 1561 O O . VAL B 1 65 ? 14.852 -17.094 -2.217 1 81.69 65 VAL B O 1
ATOM 1564 N N . PRO B 1 66 ? 16.672 -17.594 -1.051 1 90.25 66 PRO B N 1
ATOM 1565 C CA . PRO B 1 66 ? 15.875 -17.625 0.176 1 90.25 66 PRO B CA 1
ATOM 1566 C C . PRO B 1 66 ? 15.211 -16.281 0.484 1 90.25 66 PRO B C 1
ATOM 1568 O O . PRO B 1 66 ? 15.797 -15.227 0.243 1 90.25 66 PRO B O 1
ATOM 1571 N N . THR B 1 67 ? 13.969 -16.406 0.888 1 94.5 67 THR B N 1
ATOM 1572 C CA . THR B 1 67 ? 13.188 -15.203 1.193 1 94.5 67 THR B CA 1
ATOM 1573 C C . THR B 1 67 ? 12.617 -15.281 2.605 1 94.5 67 THR B C 1
ATOM 1575 O O . THR B 1 67 ? 12.523 -16.359 3.188 1 94.5 67 THR B O 1
ATOM 1578 N N . THR B 1 68 ? 12.359 -14.109 3.207 1 96.69 68 THR B N 1
ATOM 1579 C CA . THR B 1 68 ? 11.641 -13.984 4.473 1 96.69 6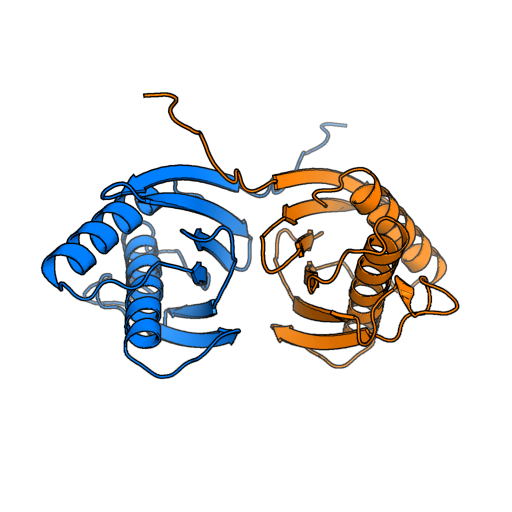8 THR B CA 1
ATOM 1580 C C . THR B 1 68 ? 10.359 -13.18 4.293 1 96.69 68 THR B C 1
ATOM 1582 O O . THR B 1 68 ? 10.383 -12.078 3.738 1 96.69 68 THR B O 1
ATOM 1585 N N . SER B 1 69 ? 9.266 -13.812 4.723 1 97.38 69 SER B N 1
ATOM 1586 C CA . SER B 1 69 ? 7.977 -13.141 4.578 1 97.38 69 SER B CA 1
ATOM 1587 C C . SER B 1 69 ? 7.344 -12.867 5.934 1 97.38 69 SER B C 1
ATOM 1589 O O . SER B 1 69 ? 7.434 -13.688 6.848 1 97.38 69 SER B O 1
ATOM 1591 N N . GLN B 1 70 ? 6.723 -11.703 6.051 1 97.62 70 GLN B N 1
ATOM 1592 C CA . GLN B 1 70 ? 6.02 -11.297 7.266 1 97.62 70 GLN B CA 1
ATOM 1593 C C . GLN B 1 70 ? 4.637 -10.742 6.934 1 97.62 70 GLN B C 1
ATOM 1595 O O . GLN B 1 70 ? 4.512 -9.812 6.133 1 97.62 70 GLN B O 1
ATOM 1600 N N . PHE B 1 71 ? 3.615 -11.336 7.598 1 98.44 71 PHE B N 1
ATOM 1601 C CA . PHE B 1 71 ? 2.281 -10.766 7.469 1 98.44 71 PHE B CA 1
ATOM 1602 C C . PHE B 1 71 ? 2.156 -9.5 8.312 1 98.44 71 PHE B C 1
ATOM 1604 O O . PHE B 1 71 ? 2.404 -9.523 9.516 1 98.44 71 PHE B O 1
ATOM 1611 N N . LEU B 1 72 ? 1.791 -8.453 7.656 1 98.19 72 LEU B N 1
ATOM 1612 C CA . LEU B 1 72 ? 1.528 -7.203 8.359 1 98.19 72 LEU B CA 1
ATOM 1613 C C . LEU B 1 72 ? 0.045 -7.066 8.688 1 98.19 72 LEU B C 1
ATOM 1615 O O . LEU B 1 72 ? -0.32 -6.422 9.672 1 98.19 72 LEU B O 1
ATOM 1619 N N . MET B 1 73 ? -0.723 -7.531 7.785 1 97.88 73 MET B N 1
ATOM 1620 C CA . MET B 1 73 ? -2.172 -7.586 7.961 1 97.88 73 MET B CA 1
ATOM 1621 C C . MET B 1 73 ? -2.736 -8.906 7.453 1 97.88 73 MET B C 1
ATOM 1623 O O . MET B 1 73 ? -2.17 -9.523 6.547 1 97.88 73 MET B O 1
ATOM 1627 N N . GLY B 1 74 ? -3.877 -9.258 7.992 1 95.94 74 GLY B N 1
ATOM 1628 C CA . GLY B 1 74 ? -4.539 -10.477 7.559 1 95.94 74 GLY B CA 1
ATOM 1629 C C . GLY B 1 74 ? -4.09 -11.703 8.328 1 95.94 74 GLY B C 1
ATOM 1630 O O . GLY B 1 74 ? -3.176 -11.633 9.148 1 95.94 74 GLY B O 1
ATOM 1631 N N . GLU B 1 75 ? -4.77 -12.789 8.133 1 91.75 75 GLU B N 1
ATOM 1632 C CA . GLU B 1 75 ? -4.453 -14.055 8.797 1 91.75 75 GLU B CA 1
ATOM 1633 C C . GLU B 1 75 ? -3.184 -14.672 8.227 1 91.75 75 GLU B C 1
ATOM 1635 O O . GLU B 1 75 ? -3.004 -14.727 7.008 1 91.75 75 GLU B O 1
ATOM 1640 N N . SER B 1 76 ? -2.344 -15.195 9.141 1 93.81 76 SER B N 1
ATOM 1641 C CA . SER B 1 76 ? -1.054 -15.719 8.695 1 93.81 76 SER B CA 1
ATOM 1642 C C . SER B 1 76 ? -1.021 -17.234 8.758 1 93.81 76 SER B C 1
ATOM 1644 O O . SER B 1 76 ? 0.031 -17.844 8.57 1 93.81 76 SER B O 1
ATOM 1646 N N . THR B 1 77 ? -2.164 -17.828 9.023 1 94.69 77 THR B N 1
ATOM 1647 C CA . THR B 1 77 ? -2.217 -19.281 9.125 1 94.69 77 THR B CA 1
ATOM 1648 C C . THR B 1 77 ? -3.285 -19.859 8.195 1 94.69 77 THR B C 1
ATOM 1650 O O . THR B 1 77 ? -4.277 -19.188 7.898 1 94.69 77 THR B O 1
ATOM 1653 N N . GLY B 1 78 ? -3.033 -21.016 7.656 1 94.62 78 GLY B N 1
ATOM 1654 C CA . GLY B 1 78 ? -4.008 -21.703 6.828 1 94.62 78 GLY B CA 1
ATOM 1655 C C . GLY B 1 78 ? -3.582 -21.812 5.375 1 94.62 78 GLY B C 1
ATOM 1656 O O . GLY B 1 78 ? -2.541 -21.281 4.988 1 94.62 78 GLY B O 1
ATOM 1657 N N . GLU B 1 79 ? -4.43 -22.484 4.621 1 93.75 79 GLU B N 1
ATOM 1658 C CA . GLU B 1 79 ? -4.09 -22.812 3.236 1 93.75 79 GLU B CA 1
ATOM 1659 C C . GLU B 1 79 ? -4.012 -21.547 2.383 1 93.75 79 GLU B C 1
ATOM 1661 O O . GLU B 1 79 ? -3.129 -21.422 1.533 1 93.75 79 GLU B O 1
ATOM 1666 N N . GLN B 1 80 ? -4.891 -20.656 2.6 1 94.94 80 GLN B N 1
ATOM 1667 C CA . GLN B 1 80 ? -4.918 -19.438 1.814 1 94.94 80 GLN B CA 1
ATOM 1668 C C . GLN B 1 80 ? -3.686 -18.578 2.094 1 94.94 80 GLN B C 1
ATOM 1670 O O . GLN B 1 80 ? -3.105 -18 1.176 1 94.94 80 GLN B O 1
ATOM 1675 N N . SER B 1 81 ? -3.326 -18.5 3.373 1 96.81 81 SER B N 1
ATOM 1676 C CA . SER B 1 81 ? -2.139 -17.75 3.754 1 96.81 81 SER B CA 1
ATOM 1677 C C . SER B 1 81 ? -0.877 -18.359 3.154 1 96.81 81 SER B C 1
ATOM 1679 O O . SER B 1 81 ? 0.023 -17.641 2.719 1 96.81 81 SER B O 1
ATOM 1681 N N . ASP B 1 82 ? -0.856 -19.688 3.119 1 96.38 82 ASP B N 1
ATOM 1682 C CA . ASP B 1 82 ? 0.272 -20.359 2.488 1 96.38 82 ASP B CA 1
ATOM 1683 C C . ASP B 1 82 ? 0.371 -20 1.008 1 96.38 82 ASP B C 1
ATOM 1685 O O . ASP B 1 82 ? 1.468 -19.797 0.488 1 96.38 82 ASP B O 1
ATOM 1689 N N . LEU B 1 83 ? -0.747 -19.984 0.411 1 96.94 83 LEU B N 1
ATOM 1690 C CA . LEU B 1 83 ? -0.79 -19.594 -0.996 1 96.94 83 LEU B CA 1
ATOM 1691 C C . LEU B 1 83 ? -0.29 -18.172 -1.187 1 96.94 83 LEU B C 1
ATOM 1693 O O . LEU B 1 83 ? 0.455 -17.891 -2.129 1 96.94 83 LEU B O 1
ATOM 1697 N N . TYR B 1 84 ? -0.661 -17.25 -0.338 1 98.31 84 TYR B N 1
ATOM 1698 C CA . TYR B 1 84 ? -0.255 -15.859 -0.438 1 98.31 84 TYR B CA 1
ATOM 1699 C C . TYR B 1 84 ? 1.251 -15.711 -0.257 1 98.31 84 TYR B C 1
ATOM 1701 O O . TYR B 1 84 ? 1.888 -14.898 -0.929 1 98.31 84 TYR B O 1
ATOM 1709 N N . ILE B 1 85 ? 1.809 -16.531 0.631 1 98 85 ILE B N 1
ATOM 1710 C CA . ILE B 1 85 ? 3.258 -16.531 0.792 1 98 85 ILE B CA 1
ATOM 1711 C C . ILE B 1 85 ? 3.92 -17 -0.506 1 98 85 ILE B C 1
ATOM 1713 O O . ILE B 1 85 ? 4.922 -16.422 -0.937 1 98 85 ILE B O 1
ATOM 1717 N N . LEU B 1 86 ? 3.332 -18.016 -1.075 1 97.12 86 LEU B N 1
ATOM 1718 C CA . LEU B 1 86 ? 3.857 -18.5 -2.346 1 97.12 86 LEU B CA 1
ATOM 1719 C C . LEU B 1 86 ? 3.854 -17.391 -3.395 1 97.12 86 LEU B C 1
ATOM 1721 O O . LEU B 1 86 ? 4.832 -17.219 -4.125 1 97.12 86 LEU B O 1
ATOM 1725 N N . TYR B 1 87 ? 2.738 -16.656 -3.51 1 98.19 87 TYR B N 1
ATOM 1726 C CA . TYR B 1 87 ? 2.678 -15.523 -4.422 1 98.19 87 TYR B CA 1
ATOM 1727 C C . TYR B 1 87 ? 3.793 -14.523 -4.129 1 98.19 87 TYR B C 1
ATOM 1729 O O . TYR B 1 87 ? 4.535 -14.125 -5.035 1 98.19 87 TYR B O 1
ATOM 1737 N N . SER B 1 88 ? 3.914 -14.117 -2.889 1 98.44 88 SER B N 1
ATOM 1738 C CA . SER B 1 88 ? 4.852 -13.078 -2.482 1 98.44 88 SER B CA 1
ATOM 1739 C C . SER B 1 88 ? 6.289 -13.484 -2.787 1 98.44 88 SER B C 1
ATOM 1741 O O . SER B 1 88 ? 7.043 -12.711 -3.381 1 98.44 88 SER B O 1
ATOM 1743 N N . THR B 1 89 ? 6.613 -14.711 -2.416 1 97 89 THR B N 1
ATOM 1744 C CA . THR B 1 89 ? 7.961 -15.227 -2.635 1 97 89 THR B CA 1
ATOM 1745 C C . THR B 1 89 ? 8.25 -15.359 -4.125 1 97 89 THR B C 1
ATOM 1747 O O . THR B 1 89 ? 9.312 -14.93 -4.598 1 97 89 THR B O 1
ATOM 1750 N N . SER B 1 90 ? 7.324 -15.891 -4.887 1 96.31 90 SER B N 1
ATOM 1751 C CA . SER B 1 90 ? 7.52 -16.109 -6.316 1 96.31 90 SER B CA 1
ATOM 1752 C C . SER B 1 90 ? 7.676 -14.789 -7.066 1 96.31 90 SER B C 1
ATOM 1754 O O . SER B 1 90 ? 8.531 -14.672 -7.945 1 96.31 90 SER B O 1
ATOM 1756 N N . ILE B 1 91 ? 6.855 -13.828 -6.691 1 97.31 91 ILE B N 1
ATOM 1757 C CA . ILE B 1 91 ? 6.914 -12.523 -7.344 1 97.31 91 ILE B CA 1
ATOM 1758 C C . ILE B 1 91 ? 8.281 -11.883 -7.094 1 97.31 91 ILE B C 1
ATOM 1760 O O . ILE B 1 91 ? 8.945 -11.438 -8.031 1 97.31 91 ILE B O 1
ATOM 1764 N N . LEU B 1 92 ? 8.688 -11.844 -5.832 1 96.81 92 LEU B N 1
ATOM 1765 C CA . LEU B 1 92 ? 9.953 -11.203 -5.496 1 96.81 92 LEU B CA 1
ATOM 1766 C C . LEU B 1 92 ? 11.117 -11.922 -6.168 1 96.81 92 LEU B C 1
ATOM 1768 O O . LEU B 1 92 ? 12.039 -11.273 -6.68 1 96.81 92 LEU B O 1
ATOM 1772 N N . GLN B 1 93 ? 11.047 -13.234 -6.168 1 93.75 93 GLN B N 1
ATOM 1773 C CA . GLN B 1 93 ? 12.102 -14.008 -6.824 1 93.75 93 GLN B CA 1
ATOM 1774 C C . GLN B 1 93 ? 12.141 -13.727 -8.32 1 93.75 93 GLN B C 1
ATOM 1776 O O . GLN B 1 93 ? 13.219 -13.625 -8.914 1 93.75 93 GLN B O 1
ATOM 1781 N N . ALA B 1 94 ? 10.977 -13.672 -8.938 1 93.5 94 ALA B N 1
ATOM 1782 C CA . ALA B 1 94 ? 10.914 -13.359 -10.367 1 93.5 94 ALA B CA 1
ATOM 1783 C C . ALA B 1 94 ? 11.5 -11.977 -10.648 1 93.5 94 ALA B C 1
ATOM 1785 O O . ALA B 1 94 ? 12.227 -11.797 -11.625 1 93.5 94 ALA B O 1
ATOM 1786 N N . ILE B 1 95 ? 11.172 -10.992 -9.82 1 94.38 95 ILE B N 1
ATOM 1787 C CA . ILE B 1 95 ? 11.719 -9.648 -9.953 1 94.38 95 ILE B CA 1
ATOM 1788 C C . ILE B 1 95 ? 13.242 -9.695 -9.859 1 94.38 95 ILE B C 1
ATOM 1790 O O . ILE B 1 95 ? 13.945 -9.102 -10.68 1 94.38 95 ILE B O 1
ATOM 1794 N N . GLY B 1 96 ? 13.727 -10.406 -8.867 1 90.94 96 GLY B N 1
ATOM 1795 C CA . GLY B 1 96 ? 15.156 -10.555 -8.688 1 90.94 96 GLY B CA 1
ATOM 1796 C C . GLY B 1 96 ? 15.844 -11.227 -9.859 1 90.94 96 GLY B C 1
ATOM 1797 O O . GLY B 1 96 ? 16.969 -10.883 -10.211 1 90.94 96 GLY B O 1
ATOM 1798 N N . ALA B 1 97 ? 15.156 -12.195 -10.391 1 89 97 ALA B N 1
ATOM 1799 C CA . ALA B 1 97 ? 15.711 -12.906 -11.539 1 89 97 ALA B CA 1
ATOM 1800 C C . ALA B 1 97 ? 15.82 -11.992 -12.75 1 89 97 ALA B C 1
ATOM 1802 O O . ALA B 1 97 ? 16.766 -12.109 -13.539 1 89 97 ALA B O 1
ATOM 1803 N N . MET B 1 98 ? 14.875 -11.109 -12.898 1 89.44 98 MET B N 1
ATOM 1804 C CA . MET B 1 98 ? 14.867 -10.188 -14.031 1 89.44 98 MET B CA 1
ATOM 1805 C C . MET B 1 98 ? 15.867 -9.062 -13.828 1 89.44 98 MET B C 1
ATOM 1807 O O . MET B 1 98 ? 16.422 -8.523 -14.789 1 89.44 98 MET B O 1
ATOM 1811 N N . ASN B 1 99 ? 16.031 -8.664 -12.57 1 89.12 99 ASN B N 1
ATOM 1812 C CA . ASN B 1 99 ? 16.984 -7.625 -12.188 1 89.12 99 ASN B CA 1
ATOM 1813 C C . ASN B 1 99 ? 17.812 -8.047 -10.984 1 89.12 99 ASN B C 1
ATOM 1815 O O . ASN B 1 99 ? 17.438 -7.797 -9.844 1 89.12 99 ASN B O 1
ATOM 1819 N N . PRO B 1 100 ? 18.953 -8.602 -11.258 1 85.88 100 PRO B N 1
ATOM 1820 C CA . PRO B 1 100 ? 19.781 -9.148 -10.18 1 85.88 100 PRO B CA 1
ATOM 1821 C C . PRO B 1 100 ? 20.25 -8.078 -9.203 1 85.88 100 PRO B C 1
ATOM 1823 O O . PRO B 1 100 ? 20.75 -8.406 -8.117 1 85.88 100 PRO B O 1
ATOM 1826 N N . HIS B 1 101 ? 20.078 -6.871 -9.547 1 87.75 101 HIS B N 1
ATOM 1827 C CA . HIS B 1 101 ? 20.516 -5.789 -8.672 1 87.75 101 HIS B CA 1
ATOM 1828 C C . HIS B 1 101 ? 19.375 -5.297 -7.789 1 87.75 101 HIS B C 1
ATOM 1830 O O . HIS B 1 101 ? 19.578 -4.445 -6.922 1 87.75 101 HIS B O 1
ATOM 1836 N N . GLU B 1 102 ? 18.219 -5.938 -8.047 1 90.25 102 GLU B N 1
ATOM 1837 C CA . GLU B 1 102 ? 17.062 -5.516 -7.262 1 90.25 102 GLU B CA 1
ATOM 1838 C C . GLU B 1 102 ? 17.188 -5.973 -5.812 1 90.25 102 GLU B C 1
ATOM 1840 O O . GLU B 1 102 ? 17.391 -7.16 -5.543 1 90.25 102 G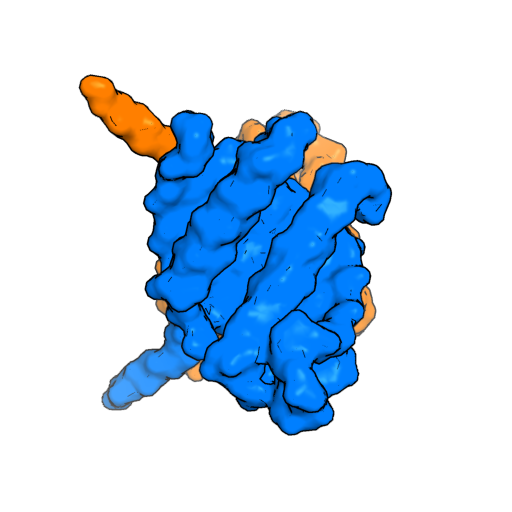LU B O 1
ATOM 1845 N N . LYS B 1 103 ? 17.109 -5.016 -4.859 1 91.62 103 LYS B N 1
ATOM 1846 C CA . LYS B 1 103 ? 17.281 -5.344 -3.445 1 91.62 103 LYS B CA 1
ATOM 1847 C C . LYS B 1 103 ? 16.047 -4.918 -2.641 1 91.62 103 LYS B C 1
ATOM 1849 O O . LYS B 1 103 ? 15.961 -5.199 -1.444 1 91.62 103 LYS B O 1
ATOM 1854 N N . ARG B 1 104 ? 15.133 -4.34 -3.279 1 96 104 ARG B N 1
ATOM 1855 C CA . ARG B 1 104 ? 13.984 -3.818 -2.549 1 96 104 ARG B CA 1
ATOM 1856 C C . ARG B 1 104 ? 13.062 -4.945 -2.1 1 96 104 ARG B C 1
ATOM 1858 O O . ARG B 1 104 ? 12.852 -5.914 -2.834 1 96 104 ARG B O 1
ATOM 1865 N N . PRO B 1 105 ? 12.516 -4.789 -0.817 1 97.69 105 PRO B N 1
ATOM 1866 C CA . PRO B 1 105 ? 11.445 -5.699 -0.403 1 97.69 105 PRO B CA 1
ATOM 1867 C C . PRO B 1 105 ? 10.18 -5.535 -1.232 1 97.69 105 PRO B C 1
ATOM 1869 O O . PRO B 1 105 ? 9.984 -4.5 -1.871 1 97.69 105 PRO B O 1
ATOM 1872 N N . LEU B 1 106 ? 9.461 -6.633 -1.269 1 98.25 106 LEU B N 1
ATOM 1873 C CA . LEU B 1 106 ? 8.133 -6.613 -1.862 1 98.25 106 LEU B CA 1
ATOM 1874 C C . LEU B 1 106 ? 7.062 -6.41 -0.793 1 98.25 106 LEU B C 1
ATOM 1876 O O . LEU B 1 106 ? 7.078 -7.082 0.24 1 98.25 106 LEU B O 1
ATOM 1880 N N . LEU B 1 107 ? 6.242 -5.438 -0.911 1 98.81 107 LEU B N 1
ATOM 1881 C CA . LEU B 1 107 ? 5.012 -5.277 -0.141 1 98.81 107 LEU B CA 1
ATOM 1882 C C . LEU B 1 107 ? 3.797 -5.691 -0.965 1 98.81 107 LEU B C 1
ATOM 1884 O O . LEU B 1 107 ? 3.443 -5.02 -1.936 1 98.81 107 LEU B O 1
ATOM 1888 N N . LEU B 1 108 ? 3.146 -6.812 -0.569 1 98.81 108 LEU B N 1
ATOM 1889 C CA . LEU B 1 108 ? 2.084 -7.41 -1.369 1 98.81 108 LEU B CA 1
ATOM 1890 C C . LEU B 1 108 ? 0.744 -7.32 -0.646 1 98.81 108 LEU B C 1
ATOM 1892 O O . LEU B 1 108 ? 0.583 -7.883 0.441 1 98.81 108 LEU B O 1
ATOM 1896 N N . GLY B 1 109 ? -0.186 -6.559 -1.172 1 98.62 109 GLY B N 1
ATOM 1897 C CA . GLY B 1 109 ? -1.596 -6.703 -0.845 1 98.62 109 GLY B CA 1
ATOM 1898 C C . GLY B 1 109 ? -2.309 -7.723 -1.716 1 98.62 109 GLY B C 1
ATOM 1899 O O . GLY B 1 109 ? -2.197 -7.684 -2.943 1 98.62 109 GLY B O 1
ATOM 1900 N N . ILE B 1 110 ? -3.053 -8.656 -1.041 1 98.56 110 ILE B N 1
ATOM 1901 C CA . ILE B 1 110 ? -3.613 -9.719 -1.867 1 98.56 110 ILE B CA 1
ATOM 1902 C C . ILE B 1 110 ? -4.945 -10.18 -1.281 1 98.56 110 ILE B C 1
ATOM 1904 O O . ILE B 1 110 ? -5.078 -10.336 -0.065 1 98.56 110 ILE B O 1
ATOM 1908 N N . ALA B 1 111 ? -5.918 -10.297 -2.088 1 97.88 111 ALA B N 1
ATOM 1909 C CA . ALA B 1 111 ? -7.246 -10.82 -1.761 1 97.88 111 ALA B CA 1
ATOM 1910 C C . ALA B 1 111 ? -7.832 -11.594 -2.934 1 97.88 111 ALA B C 1
ATOM 1912 O O . ALA B 1 111 ? -8.438 -11.016 -3.834 1 97.88 111 ALA B O 1
ATOM 1913 N N . LEU B 1 112 ? -7.688 -12.898 -2.887 1 97.19 112 LEU B N 1
ATOM 1914 C CA . LEU B 1 112 ? -8.125 -13.758 -3.98 1 97.19 112 LEU B CA 1
ATOM 1915 C C . LEU B 1 112 ? -9.25 -14.68 -3.529 1 97.19 112 LEU B C 1
ATOM 1917 O O . LEU B 1 112 ? -9.273 -15.117 -2.377 1 97.19 112 LEU B O 1
ATOM 1921 N N . LYS B 1 113 ? -10.023 -14.922 -4.449 1 96.38 113 LYS B N 1
ATOM 1922 C CA . LYS B 1 113 ? -11.07 -15.898 -4.168 1 96.38 113 LYS B CA 1
ATOM 1923 C C . LYS B 1 113 ? -10.484 -17.297 -3.98 1 96.38 113 LYS B C 1
ATOM 1925 O O . LYS B 1 113 ? -9.609 -17.719 -4.742 1 96.38 113 LYS B O 1
ATOM 1930 N N . PRO B 1 114 ? -10.961 -17.953 -2.943 1 94.44 114 PRO B N 1
ATOM 1931 C CA . PRO B 1 114 ? -10.422 -19.297 -2.705 1 94.44 114 PRO B CA 1
ATOM 1932 C C . PRO B 1 114 ? -10.758 -20.281 -3.826 1 94.44 114 PRO B C 1
ATOM 1934 O O . PRO B 1 114 ? -11.844 -20.203 -4.406 1 94.44 114 PRO B O 1
ATOM 1937 N N . LEU B 1 115 ? -9.82 -21.094 -4.152 1 93.25 115 LEU B N 1
ATOM 1938 C CA . LEU B 1 115 ? -9.992 -22.172 -5.125 1 93.25 115 LEU B CA 1
ATOM 1939 C C . LEU B 1 115 ? -9.602 -23.516 -4.523 1 93.25 115 LEU B C 1
ATOM 1941 O O . LEU B 1 115 ? -8.547 -23.625 -3.887 1 93.25 115 LEU B O 1
ATOM 1945 N N . GLU B 1 116 ? -10.438 -24.5 -4.676 1 88.56 116 GLU B N 1
ATOM 1946 C CA . GLU B 1 116 ? -10.172 -25.812 -4.121 1 88.56 116 GLU B CA 1
ATOM 1947 C C . GLU B 1 116 ? -9.352 -26.672 -5.086 1 88.56 116 GLU B C 1
ATOM 1949 O O . GLU B 1 116 ? -8.484 -27.438 -4.66 1 88.56 116 GLU B O 1
ATOM 1954 N N . ASP B 1 117 ? -9.547 -26.5 -6.324 1 91.88 117 ASP B N 1
ATOM 1955 C CA . ASP B 1 117 ? -8.891 -27.297 -7.359 1 91.88 117 ASP B CA 1
ATOM 1956 C C . ASP B 1 117 ? -7.457 -26.828 -7.578 1 91.88 117 ASP B C 1
ATOM 1958 O O . ASP B 1 117 ? -7.215 -25.672 -7.91 1 91.88 117 ASP B O 1
ATOM 1962 N N . MET B 1 118 ? -6.547 -27.734 -7.379 1 92.06 118 MET B N 1
ATOM 1963 C CA . MET B 1 118 ? -5.125 -27.422 -7.477 1 92.06 118 MET B CA 1
ATOM 1964 C C . MET B 1 118 ? -4.762 -26.953 -8.883 1 92.06 118 MET B C 1
ATOM 1966 O O . MET B 1 118 ? -3.949 -26.047 -9.055 1 92.06 118 MET B O 1
ATOM 1970 N N . SER B 1 119 ? -5.355 -27.578 -9.891 1 93.62 119 SER B N 1
ATOM 1971 C CA . SER B 1 119 ? -5.09 -27.188 -11.273 1 93.62 119 SER B CA 1
ATOM 1972 C C . SER B 1 119 ? -5.555 -25.766 -11.539 1 93.62 119 SER B C 1
ATOM 1974 O O . SER B 1 119 ? -4.859 -25 -12.219 1 93.62 119 SER B O 1
ATOM 1976 N N . ALA B 1 120 ? -6.656 -25.469 -11 1 93.25 120 ALA B N 1
ATOM 1977 C CA . ALA B 1 120 ? -7.18 -24.109 -11.156 1 93.25 120 ALA B CA 1
ATOM 1978 C C . ALA B 1 120 ? -6.301 -23.094 -10.43 1 93.25 120 ALA B C 1
ATOM 1980 O O . ALA B 1 120 ? -6.039 -22.016 -10.945 1 93.25 120 ALA B O 1
ATOM 1981 N N . ARG B 1 121 ? -5.848 -23.438 -9.25 1 94.94 121 ARG B N 1
ATOM 1982 C CA . ARG B 1 121 ? -4.961 -22.578 -8.484 1 94.94 121 ARG B CA 1
ATOM 1983 C C . ARG B 1 121 ? -3.688 -22.266 -9.258 1 94.94 121 ARG B C 1
ATOM 1985 O O . ARG B 1 121 ? -3.24 -21.125 -9.297 1 94.94 121 ARG B O 1
ATOM 1992 N N . LYS B 1 122 ? -3.178 -23.297 -9.82 1 95.25 122 LYS B N 1
ATOM 1993 C CA . LYS B 1 122 ? -1.943 -23.141 -10.586 1 95.25 122 LYS B CA 1
ATOM 1994 C C . LYS B 1 122 ? -2.154 -22.234 -11.797 1 95.25 122 LYS B C 1
ATOM 1996 O O . LYS B 1 122 ? -1.312 -21.391 -12.094 1 95.25 122 LYS B O 1
ATOM 2001 N N . GLN B 1 123 ? -3.23 -22.438 -12.445 1 95.19 123 GLN B N 1
ATOM 2002 C CA . GLN B 1 123 ? -3.533 -21.609 -13.617 1 95.19 123 GLN B CA 1
ATOM 2003 C C . GLN B 1 123 ? -3.654 -20.141 -13.242 1 95.19 123 GLN B C 1
ATOM 2005 O O . GLN B 1 123 ? -3.066 -19.281 -13.898 1 95.19 123 GLN B O 1
ATOM 2010 N N . VAL B 1 124 ? -4.422 -19.875 -12.227 1 96.69 124 VAL B N 1
ATOM 2011 C CA . VAL B 1 124 ? -4.617 -18.516 -11.766 1 96.69 124 VAL B CA 1
ATOM 2012 C C . VAL B 1 124 ? -3.275 -17.906 -11.352 1 96.69 124 VAL B C 1
ATOM 2014 O O . VAL B 1 124 ? -2.955 -16.781 -11.719 1 96.69 124 VAL B O 1
ATOM 2017 N N . PHE B 1 125 ? -2.527 -18.703 -10.664 1 97.56 125 PHE B N 1
ATOM 2018 C CA . PHE B 1 125 ? -1.21 -18.297 -10.195 1 97.56 125 PHE B CA 1
ATOM 2019 C C . PHE B 1 125 ? -0.331 -17.859 -11.359 1 97.56 125 PHE B C 1
ATOM 2021 O O . PHE B 1 125 ? 0.204 -16.75 -11.359 1 97.56 125 PHE B O 1
ATOM 2028 N N . HIS B 1 126 ? -0.239 -18.609 -12.352 1 96.62 126 HIS B N 1
ATOM 2029 C CA . HIS B 1 126 ? 0.646 -18.328 -13.477 1 96.62 126 HIS B CA 1
ATOM 2030 C C . HIS B 1 126 ? 0.173 -17.109 -14.258 1 96.62 126 HIS B C 1
ATOM 2032 O O . HIS B 1 126 ? 0.988 -16.297 -14.695 1 96.62 126 HIS B O 1
ATOM 2038 N N . GLN B 1 127 ? -1.077 -17.031 -14.43 1 96.69 127 GLN B N 1
ATOM 2039 C CA . GLN B 1 127 ? -1.609 -15.891 -15.172 1 96.69 127 GLN B CA 1
ATOM 2040 C C . GLN B 1 127 ? -1.327 -14.578 -14.438 1 96.69 127 GLN B C 1
ATOM 2042 O O . GLN B 1 127 ? -0.994 -13.57 -15.062 1 96.69 127 GLN B O 1
ATOM 2047 N N . ILE B 1 128 ? -1.459 -14.609 -13.125 1 97.56 128 ILE B N 1
ATOM 2048 C CA . ILE B 1 128 ? -1.199 -13.43 -12.312 1 97.56 128 ILE B CA 1
ATOM 2049 C C . ILE B 1 128 ? 0.281 -13.062 -12.398 1 97.56 128 ILE B C 1
ATOM 2051 O O . ILE B 1 128 ? 0.629 -11.906 -12.633 1 97.56 128 ILE B O 1
ATOM 2055 N N . ILE B 1 129 ? 1.143 -14.047 -12.25 1 97.12 129 ILE B N 1
ATOM 2056 C CA . ILE B 1 129 ? 2.58 -13.812 -12.305 1 97.12 129 ILE B CA 1
ATOM 2057 C C . ILE B 1 129 ? 2.961 -13.258 -13.672 1 97.12 129 ILE B C 1
ATOM 2059 O O . ILE B 1 129 ? 3.725 -12.289 -13.766 1 97.12 129 ILE B O 1
ATOM 2063 N N . ASP B 1 130 ? 2.383 -13.82 -14.734 1 95.94 130 ASP B N 1
ATOM 2064 C CA . ASP B 1 130 ? 2.656 -13.359 -16.094 1 95.94 130 ASP B CA 1
ATOM 2065 C C . ASP B 1 130 ? 2.273 -11.891 -16.25 1 95.94 130 ASP B C 1
ATOM 2067 O O . ASP B 1 130 ? 3.008 -11.117 -16.875 1 95.94 130 ASP B O 1
ATOM 2071 N N . GLN B 1 131 ? 1.149 -11.555 -15.75 1 95.5 131 GLN B N 1
ATOM 2072 C CA . GLN B 1 131 ? 0.668 -10.188 -15.875 1 95.5 131 GLN B CA 1
ATOM 2073 C C . GLN B 1 131 ? 1.575 -9.211 -15.125 1 95.5 131 GLN B C 1
ATOM 2075 O O . GLN B 1 131 ? 1.842 -8.109 -15.609 1 95.5 131 GLN B O 1
ATOM 2080 N N . ILE B 1 132 ? 2.045 -9.57 -13.914 1 97 132 ILE B N 1
ATOM 2081 C CA . ILE B 1 132 ? 2.936 -8.734 -13.117 1 97 132 ILE B CA 1
ATOM 2082 C C . ILE B 1 132 ? 4.25 -8.523 -13.867 1 97 132 ILE B C 1
ATOM 2084 O O . ILE B 1 132 ? 4.73 -7.391 -13.977 1 97 132 ILE B O 1
ATOM 2088 N N . MET B 1 133 ? 4.762 -9.57 -14.484 1 95 133 MET B N 1
ATOM 2089 C CA . MET B 1 133 ? 6.047 -9.492 -15.172 1 95 133 MET B CA 1
ATOM 2090 C C . MET B 1 133 ? 5.922 -8.695 -16.469 1 95 133 MET B C 1
ATOM 2092 O O . MET B 1 133 ? 6.895 -8.102 -16.938 1 95 133 MET B O 1
ATOM 2096 N N . ALA B 1 134 ? 4.727 -8.625 -17 1 93.94 134 ALA B N 1
ATOM 2097 C CA . ALA B 1 134 ? 4.477 -7.871 -18.219 1 93.94 134 ALA B CA 1
ATOM 2098 C C . ALA B 1 134 ? 4.344 -6.379 -17.938 1 93.94 134 ALA B C 1
ATOM 2100 O O . ALA B 1 134 ? 4.383 -5.555 -18.859 1 93.94 134 ALA B O 1
ATOM 2101 N N . ASN B 1 135 ? 4.16 -6.004 -16.656 1 92.44 135 ASN B N 1
ATOM 2102 C CA . ASN B 1 135 ? 3.938 -4.617 -16.25 1 92.44 135 ASN B CA 1
ATOM 2103 C C . ASN B 1 135 ? 4.941 -4.168 -15.203 1 92.44 135 ASN B C 1
ATOM 2105 O O . ASN B 1 135 ? 4.562 -3.596 -14.18 1 92.44 135 ASN B O 1
ATOM 2109 N N . ARG B 1 136 ? 6.148 -4.27 -15.492 1 89.94 136 ARG B N 1
ATOM 2110 C CA . ARG B 1 136 ? 7.211 -4.07 -14.516 1 89.94 136 ARG B CA 1
ATOM 2111 C C . ARG B 1 136 ? 7.371 -2.594 -14.172 1 89.94 136 ARG B C 1
ATOM 2113 O O . ARG B 1 136 ? 7.273 -1.733 -15.047 1 89.94 136 ARG B O 1
ATOM 2120 N N . VAL B 1 137 ? 7.598 -2.336 -12.961 1 89.81 137 VAL B N 1
ATOM 2121 C CA . VAL B 1 137 ? 7.855 -0.972 -12.508 1 89.81 137 VAL B CA 1
ATOM 2122 C C . VAL B 1 137 ? 9.25 -0.887 -11.898 1 89.81 137 VAL B C 1
ATOM 2124 O O . VAL B 1 137 ? 9.531 0.008 -11.094 1 89.81 137 VAL B O 1
ATOM 2127 N N . TRP B 1 138 ? 10.055 -1.983 -12.133 1 87.25 138 TRP B N 1
ATOM 2128 C CA . TRP B 1 138 ? 11.438 -2.057 -11.68 1 87.25 138 TRP B CA 1
ATOM 2129 C C . TRP B 1 138 ? 12.391 -2.197 -12.867 1 87.25 138 TRP B C 1
ATOM 2131 O O . TRP B 1 138 ? 11.961 -2.529 -13.977 1 87.25 138 TRP B O 1
#

Radius of gyration: 19.28 Å; Cα contacts (8 Å, |Δi|>4): 558; chains: 2; bounding box: 48×54×42 Å

Organism: Mucor circinelloides f. circinelloides (strain 1006PhL) (NCBI:txid1220926)

Sequence (276 aa):
MSSNEEFPLQNKQAAITINGVHTEILLSGYADKIFVVITQYGKIGSLIQTTLDISPQLAMNPSSVPTTSQFLMGESTGEQSDLYILYSTSILQAIGAMNPHEKRPLLLGIALKPLEDMSARKQVFHQIIDQIMANRVWMSSNEEFPLQNKQAAITINGVHTEILLSGYADKIFVVITQYGKIGSLIQTTLDISPQLAMNPSSVPTTSQFLMGESTGEQSDLYILYSTSILQAIGAMNPHEKRPLLLGIALKPLEDMSARKQVFHQIIDQIMANRVW

Secondary structure (DSSP, 8-state):
---------EEEEEEEEETTEEEEEEEEE-SS-EEEEEESSS---EEEEEEESS-GGG-SSGGG--EEEEEEES--SSHHHHHHHHHHHHHHHHHHHH-TT--PPEEEEEE------HHHHHHHHHHHHHHHHHT---/---------EEEEEEEEETTEEEEEEEEE-SS-EEEEEESSS---EEEEEEESS-GGG-SSGGG--EEEEEEES--SSHHHHHHHHHHHHHHHHHHHH-TT--PPEEEEEE------HHHHHHHHHHHHHHHHHT---

Nearest PDB structures (foldseek):
  2z5e-assembly1_B  TM=8.482E-01  e=1.378E-09  Homo sapiens
  8tm3-assembly1_i  TM=8.146E-01  e=8.737E-08  Homo sapiens
  8tm3-assembly1_j  TM=7.346E-01  e=4.904E-06  Homo sapiens
  2z5b-assembly1_B  TM=6.445E-01  e=2.028E-04  Saccharomyces cerevisiae
  5wtq-assembly1_A  TM=4.232E-01  e=1.345E-03  Homo sapiens